Protein AF-A0A6D2KF17-F1 (afdb_monomer_lite)

Structure (mmCIF, N/CA/C/O backbone):
data_AF-A0A6D2KF17-F1
#
_entry.id   AF-A0A6D2KF17-F1
#
loop_
_atom_site.group_PDB
_atom_site.id
_atom_site.type_symbol
_atom_site.label_atom_id
_atom_site.label_alt_id
_atom_site.label_comp_id
_atom_site.label_asym_id
_atom_site.label_entity_id
_atom_site.label_seq_id
_atom_site.pdbx_PDB_ins_code
_atom_site.Cartn_x
_atom_site.Cartn_y
_atom_site.Cartn_z
_atom_site.occupancy
_atom_site.B_iso_or_equiv
_atom_site.auth_seq_id
_atom_site.auth_comp_id
_atom_site.auth_asym_id
_atom_site.auth_atom_id
_atom_site.pdbx_PDB_model_num
ATOM 1 N N . MET A 1 1 ? 44.782 3.796 -43.398 1.00 40.75 1 MET A N 1
ATOM 2 C CA . MET A 1 1 ? 44.054 3.795 -42.109 1.00 40.75 1 MET A CA 1
ATOM 3 C C . MET A 1 1 ? 42.875 2.843 -42.234 1.00 40.75 1 MET A C 1
ATOM 5 O O . MET A 1 1 ? 41.974 3.132 -43.007 1.00 40.75 1 MET A O 1
ATOM 9 N N . ALA A 1 2 ? 42.908 1.688 -41.565 1.00 37.22 2 ALA A N 1
ATOM 10 C CA . ALA A 1 2 ? 41.769 0.767 -41.556 1.00 37.22 2 ALA A CA 1
ATOM 11 C C . ALA A 1 2 ? 40.653 1.321 -40.642 1.00 37.22 2 ALA A C 1
ATOM 13 O O . ALA A 1 2 ? 40.975 1.866 -39.580 1.00 37.22 2 ALA A O 1
ATOM 14 N N . PRO A 1 3 ? 39.365 1.215 -41.015 1.00 47.12 3 PRO A N 1
ATOM 15 C CA . PRO A 1 3 ? 38.284 1.682 -40.162 1.00 47.12 3 PRO A CA 1
ATOM 16 C C . PRO A 1 3 ? 38.194 0.813 -38.902 1.00 47.12 3 PRO A C 1
ATOM 18 O O . PRO A 1 3 ? 38.206 -0.415 -38.971 1.00 47.12 3 PRO A O 1
ATOM 21 N N . ARG A 1 4 ? 38.103 1.460 -37.733 1.00 52.34 4 ARG A N 1
ATOM 22 C CA . ARG A 1 4 ? 37.842 0.804 -36.443 1.00 52.34 4 ARG A CA 1
ATOM 23 C C . ARG A 1 4 ? 36.471 0.125 -36.513 1.00 52.34 4 ARG A C 1
ATOM 25 O O . ARG A 1 4 ? 35.447 0.802 -36.438 1.00 52.34 4 ARG A O 1
ATOM 32 N N . VAL A 1 5 ? 36.450 -1.198 -36.645 1.00 48.69 5 VAL A N 1
ATOM 33 C CA . VAL A 1 5 ? 35.228 -1.999 -36.511 1.00 48.69 5 VAL A CA 1
ATOM 34 C C . VAL A 1 5 ? 34.773 -1.886 -35.053 1.00 48.69 5 VAL A C 1
ATOM 36 O O . VAL A 1 5 ? 35.421 -2.420 -34.156 1.00 48.69 5 VAL A O 1
ATOM 39 N N . LYS A 1 6 ? 33.704 -1.123 -34.791 1.00 54.84 6 LYS A N 1
ATOM 40 C CA . LYS A 1 6 ? 33.053 -1.102 -33.471 1.00 54.84 6 LYS A CA 1
ATOM 41 C C . LYS A 1 6 ? 32.442 -2.483 -33.236 1.00 54.84 6 LYS A C 1
ATOM 43 O O . LYS A 1 6 ? 31.670 -2.953 -34.067 1.00 54.84 6 LYS A O 1
ATOM 48 N N . SER A 1 7 ? 32.821 -3.145 -32.145 1.00 57.06 7 SER A N 1
ATOM 49 C CA . SER A 1 7 ? 32.317 -4.483 -31.841 1.00 57.06 7 SER A CA 1
ATOM 50 C C . SER A 1 7 ? 30.871 -4.408 -31.328 1.00 57.06 7 SER A C 1
ATOM 52 O O . SER A 1 7 ? 30.507 -3.486 -30.599 1.00 57.06 7 SER A O 1
ATOM 54 N N . LEU A 1 8 ? 30.043 -5.404 -31.659 1.00 57.66 8 LEU A N 1
ATOM 55 C CA . LEU A 1 8 ? 28.672 -5.551 -31.133 1.00 57.66 8 LEU A CA 1
ATOM 56 C C . LEU A 1 8 ? 28.623 -5.535 -29.589 1.00 57.66 8 LEU A C 1
ATOM 58 O O . LEU A 1 8 ? 27.632 -5.105 -28.995 1.00 57.66 8 LEU A O 1
ATOM 62 N N . ALA A 1 9 ? 29.705 -5.966 -28.934 1.00 59.38 9 ALA A N 1
ATOM 63 C CA . ALA A 1 9 ? 29.857 -5.931 -27.483 1.00 59.38 9 ALA A CA 1
ATOM 64 C C . ALA A 1 9 ? 29.969 -4.494 -26.937 1.00 59.38 9 ALA A C 1
ATOM 66 O O . ALA A 1 9 ? 29.349 -4.179 -25.917 1.00 59.38 9 ALA A O 1
ATOM 67 N N . ASP A 1 10 ? 30.680 -3.605 -27.641 1.00 64.81 10 ASP A N 1
ATOM 68 C CA . ASP A 1 10 ? 30.825 -2.196 -27.255 1.00 64.81 10 ASP A CA 1
ATOM 69 C C . ASP A 1 10 ? 29.490 -1.450 -27.317 1.00 64.81 10 ASP A C 1
ATOM 71 O O . ASP A 1 10 ? 29.180 -0.633 -26.445 1.00 64.81 10 ASP A O 1
ATOM 75 N N . ASP A 1 11 ? 28.675 -1.739 -28.330 1.00 66.75 11 ASP A N 1
ATOM 76 C CA . ASP A 1 11 ? 27.366 -1.108 -28.492 1.00 66.75 11 ASP A CA 1
ATOM 77 C C . ASP A 1 11 ? 26.348 -1.639 -27.470 1.00 66.75 11 ASP A C 1
ATOM 79 O O . ASP A 1 11 ? 25.561 -0.867 -26.909 1.00 66.75 11 ASP A O 1
ATOM 83 N N . HIS A 1 12 ? 26.422 -2.927 -27.117 1.00 70.38 12 HIS A N 1
ATOM 84 C CA . HIS A 1 12 ? 25.598 -3.502 -26.054 1.00 70.38 12 HIS A CA 1
ATOM 85 C C . HIS A 1 12 ? 25.941 -2.933 -24.667 1.00 70.38 12 HIS A C 1
ATOM 87 O O . HIS A 1 12 ? 25.040 -2.596 -23.892 1.00 70.38 12 HIS A O 1
ATOM 93 N N . LEU A 1 13 ? 27.232 -2.776 -24.352 1.00 73.81 13 LEU A N 1
ATOM 94 C CA . LEU A 1 13 ? 27.685 -2.177 -23.095 1.00 73.81 13 LEU A CA 1
ATOM 95 C C . LEU A 1 13 ? 27.269 -0.701 -22.995 1.00 73.81 13 LEU A C 1
ATOM 97 O O . LEU A 1 13 ? 26.757 -0.273 -21.959 1.00 73.81 13 LEU A O 1
ATOM 101 N N . LYS A 1 14 ? 27.396 0.071 -24.081 1.00 77.38 14 LYS A N 1
ATOM 102 C CA . LYS A 1 14 ? 26.908 1.461 -24.142 1.00 77.38 14 LYS A CA 1
ATOM 103 C C . LYS A 1 14 ? 25.401 1.558 -23.924 1.00 77.38 14 LYS A C 1
ATOM 105 O O . LYS A 1 14 ? 24.949 2.419 -23.169 1.00 77.38 14 LYS A O 1
ATOM 110 N N . SER A 1 15 ? 24.629 0.661 -24.536 1.00 77.25 15 SER A N 1
ATOM 111 C CA . SER A 1 15 ? 23.179 0.589 -24.337 1.00 77.25 15 SER A CA 1
ATOM 112 C C . SER A 1 15 ? 22.827 0.299 -22.872 1.00 77.25 15 SER A C 1
ATOM 114 O O . SER A 1 15 ? 22.034 1.029 -22.273 1.00 77.25 15 SER A O 1
ATOM 116 N N . LYS A 1 16 ? 23.493 -0.680 -22.238 1.00 77.50 16 LYS A N 1
ATOM 117 C CA . LYS A 1 16 ? 23.331 -0.976 -20.802 1.00 77.50 16 LYS A CA 1
ATOM 118 C C . LYS A 1 16 ? 23.661 0.228 -19.916 1.00 77.50 16 LYS A C 1
ATOM 120 O O . LYS A 1 16 ? 22.878 0.534 -19.019 1.00 77.50 16 LYS A O 1
ATOM 125 N N . LYS A 1 17 ? 24.762 0.939 -20.188 1.00 82.94 17 LYS A N 1
ATOM 126 C CA . LYS A 1 17 ? 25.150 2.167 -19.467 1.00 82.94 17 LYS A CA 1
ATOM 127 C C . LYS A 1 17 ? 24.095 3.263 -19.580 1.00 82.94 17 LYS A C 1
ATOM 129 O O . LYS A 1 17 ? 23.725 3.861 -18.571 1.00 82.94 17 LYS A O 1
ATOM 134 N N . SER A 1 18 ? 23.569 3.488 -20.783 1.00 80.25 18 SER A N 1
ATOM 135 C CA . SER A 1 18 ? 22.510 4.473 -21.027 1.00 80.25 18 SER A CA 1
ATOM 136 C C . SER A 1 18 ? 21.229 4.137 -20.256 1.00 80.25 18 SER A C 1
ATOM 138 O O . SER A 1 18 ? 20.716 4.965 -19.501 1.00 80.25 18 SER A O 1
ATOM 140 N N . VAL A 1 19 ? 20.757 2.890 -20.362 1.00 82.56 19 VAL A N 1
ATOM 141 C CA . VAL A 1 19 ? 19.556 2.419 -19.655 1.00 82.56 19 VAL A CA 1
ATOM 142 C C . VAL A 1 19 ? 19.736 2.496 -18.141 1.00 82.56 19 VAL A C 1
ATOM 144 O O . VAL A 1 19 ? 18.824 2.937 -17.442 1.00 82.56 19 VAL A O 1
ATOM 147 N N . PHE A 1 20 ? 20.903 2.100 -17.626 1.00 84.12 20 PHE A N 1
ATOM 148 C CA . PHE A 1 20 ? 21.210 2.187 -16.201 1.00 84.12 20 PHE A CA 1
ATOM 149 C C . PHE A 1 20 ? 21.142 3.636 -15.716 1.00 84.12 20 PHE A C 1
ATOM 151 O O . PHE A 1 20 ? 20.399 3.932 -14.784 1.00 84.12 20 PHE A O 1
ATOM 158 N N . LYS A 1 21 ? 21.815 4.562 -16.409 1.00 84.88 21 LYS A N 1
ATOM 159 C CA . LYS A 1 21 ? 21.808 5.990 -16.066 1.00 84.88 21 LYS A CA 1
ATOM 160 C C . LYS A 1 21 ? 20.397 6.589 -16.070 1.00 84.88 21 LYS A C 1
ATOM 162 O O . LYS A 1 21 ? 20.081 7.396 -15.202 1.00 84.88 21 LYS A O 1
ATOM 167 N N . GLN A 1 22 ? 19.543 6.177 -17.008 1.00 84.06 22 GLN A N 1
ATOM 168 C CA . GLN A 1 22 ? 18.152 6.636 -17.081 1.00 84.06 22 GLN A CA 1
ATOM 169 C C . GLN A 1 22 ? 17.262 6.051 -15.974 1.00 84.06 22 GLN A C 1
ATOM 171 O O . GLN A 1 22 ? 16.393 6.744 -15.452 1.00 84.06 22 GLN A O 1
ATOM 176 N N . ARG A 1 23 ? 17.439 4.771 -15.620 1.00 83.25 23 ARG A N 1
ATOM 177 C CA . ARG A 1 23 ? 16.507 4.049 -14.733 1.00 83.25 23 ARG A CA 1
ATOM 178 C C . ARG A 1 23 ? 16.919 4.038 -13.268 1.00 83.25 23 ARG A C 1
ATOM 180 O O . ARG A 1 23 ? 16.049 3.980 -12.402 1.00 83.25 23 ARG A O 1
ATOM 187 N N . PHE A 1 24 ? 18.214 4.096 -12.980 1.00 86.69 24 PHE A N 1
ATOM 188 C CA . PHE A 1 24 ? 18.745 4.006 -11.624 1.00 86.69 24 PHE A CA 1
ATOM 189 C C . PHE A 1 24 ? 18.203 5.093 -10.670 1.00 86.69 24 PHE A C 1
ATOM 191 O O . PHE A 1 24 ? 17.831 4.746 -9.547 1.00 86.69 24 PHE A O 1
ATOM 198 N N . PRO A 1 25 ? 18.025 6.365 -11.091 1.00 85.69 25 PRO A N 1
ATOM 199 C CA . PRO A 1 25 ? 17.352 7.364 -10.257 1.00 85.69 25 PRO A CA 1
ATOM 200 C C . PRO A 1 25 ? 15.908 6.979 -9.901 1.00 85.69 25 PRO A C 1
ATOM 202 O O . PRO A 1 25 ? 15.486 7.136 -8.758 1.00 85.69 25 PRO A O 1
ATOM 205 N N . GLY A 1 26 ? 15.162 6.413 -10.856 1.00 85.38 26 GLY A N 1
ATOM 206 C CA . GLY A 1 26 ? 13.805 5.914 -10.619 1.00 85.38 26 GLY A CA 1
ATOM 207 C C . GLY A 1 26 ? 13.779 4.733 -9.649 1.00 85.38 26 GLY A C 1
ATOM 208 O O . GLY A 1 26 ? 12.901 4.655 -8.796 1.00 85.38 26 GLY A O 1
ATOM 209 N N . PHE A 1 27 ? 14.777 3.852 -9.722 1.00 83.31 27 PHE A N 1
ATOM 210 C CA . PHE A 1 27 ? 14.930 2.747 -8.778 1.00 83.31 27 PHE A CA 1
ATOM 211 C C . PHE A 1 27 ? 15.198 3.241 -7.348 1.00 83.31 27 PHE A C 1
ATOM 213 O O . PHE A 1 27 ? 14.549 2.777 -6.414 1.00 83.31 27 PHE A O 1
ATOM 220 N N . LYS A 1 28 ? 16.070 4.247 -7.173 1.00 84.00 28 LYS A N 1
ATOM 221 C CA . LYS A 1 28 ? 16.265 4.915 -5.873 1.00 84.00 28 LYS A CA 1
ATOM 222 C C . LYS A 1 28 ? 14.978 5.544 -5.359 1.00 84.00 28 LYS A C 1
ATOM 224 O O . LYS A 1 28 ? 14.633 5.332 -4.205 1.00 84.00 28 LYS A O 1
ATOM 229 N N . LYS A 1 29 ? 14.238 6.254 -6.220 1.00 83.25 29 LYS A N 1
ATOM 230 C CA . LYS A 1 29 ? 12.941 6.833 -5.850 1.00 83.25 29 LYS A CA 1
ATOM 231 C C . LYS A 1 29 ? 11.977 5.755 -5.348 1.00 83.25 29 LYS A C 1
ATOM 233 O O . LYS A 1 29 ? 11.361 5.941 -4.309 1.00 83.25 29 LYS A O 1
ATOM 238 N N . LYS A 1 30 ? 11.909 4.607 -6.028 1.00 81.44 30 LYS A N 1
ATOM 239 C CA . LYS A 1 30 ? 11.078 3.470 -5.609 1.00 81.44 30 LYS A CA 1
ATOM 240 C C . LYS A 1 30 ? 11.535 2.849 -4.290 1.00 81.44 30 LYS A C 1
ATOM 242 O O . LYS A 1 30 ? 10.692 2.481 -3.485 1.00 81.44 30 LYS A O 1
ATOM 247 N N . ALA A 1 31 ? 12.839 2.759 -4.036 1.00 83.38 31 ALA A N 1
ATOM 248 C CA . ALA A 1 31 ? 13.352 2.312 -2.743 1.00 83.38 31 ALA A CA 1
ATOM 249 C C . ALA A 1 31 ? 13.026 3.300 -1.613 1.00 83.38 31 ALA A C 1
ATOM 251 O O . ALA A 1 31 ? 12.646 2.866 -0.529 1.00 83.38 31 ALA A O 1
ATOM 252 N N . THR A 1 32 ? 13.098 4.608 -1.881 1.00 78.75 32 THR A N 1
ATOM 253 C CA . THR A 1 32 ? 12.633 5.647 -0.955 1.00 78.75 32 THR A CA 1
ATOM 254 C C . THR A 1 32 ? 11.138 5.508 -0.690 1.00 78.75 32 THR A C 1
ATOM 256 O O . THR A 1 32 ? 10.737 5.475 0.465 1.00 78.75 32 THR A O 1
ATOM 259 N N . GLU A 1 33 ? 10.321 5.364 -1.736 1.00 73.56 33 GLU A N 1
ATOM 260 C CA . GLU A 1 33 ? 8.877 5.134 -1.618 1.00 73.56 33 GLU A CA 1
ATOM 261 C C . GLU A 1 33 ? 8.592 3.874 -0.787 1.00 73.56 33 GLU A C 1
ATOM 263 O O . GLU A 1 33 ? 7.844 3.946 0.172 1.00 73.56 33 GLU A O 1
ATOM 268 N N . LEU A 1 34 ? 9.248 2.742 -1.055 1.00 76.50 34 LEU A N 1
ATOM 269 C CA . LEU A 1 34 ? 9.092 1.522 -0.250 1.00 76.50 34 LEU A CA 1
ATOM 270 C C . LEU A 1 34 ? 9.540 1.704 1.205 1.00 76.50 34 LEU A C 1
ATOM 272 O O . LEU A 1 34 ? 8.949 1.119 2.112 1.00 76.50 34 LEU A O 1
ATOM 276 N N . SER A 1 35 ? 10.595 2.484 1.437 1.00 77.50 35 SER A N 1
ATOM 277 C CA . SER A 1 35 ? 11.100 2.721 2.784 1.00 77.50 35 SER A CA 1
ATOM 278 C C . SER A 1 35 ? 10.186 3.625 3.601 1.00 77.50 35 SER A C 1
ATOM 280 O O . SER A 1 35 ? 10.026 3.397 4.796 1.00 77.50 35 SER A O 1
ATOM 282 N N . VAL A 1 36 ? 9.621 4.650 2.962 1.00 71.31 36 VAL A N 1
ATOM 283 C CA . VAL A 1 36 ? 8.795 5.675 3.607 1.00 71.31 36 VAL A CA 1
ATOM 284 C C . VAL A 1 36 ? 7.328 5.253 3.616 1.00 71.31 36 VAL A C 1
ATOM 286 O O . VAL A 1 36 ? 6.736 5.128 4.681 1.00 71.31 36 VAL A O 1
ATOM 289 N N . LEU A 1 37 ? 6.755 4.968 2.443 1.00 60.88 37 LEU A N 1
ATOM 290 C CA . LEU A 1 37 ? 5.330 4.666 2.283 1.00 60.88 37 LEU A CA 1
ATOM 291 C C . LEU A 1 37 ? 4.964 3.319 2.891 1.00 60.88 37 LEU A C 1
ATOM 293 O O . LEU A 1 37 ? 3.918 3.206 3.506 1.00 60.88 37 LEU A O 1
ATOM 297 N N . CYS A 1 38 ? 5.810 2.300 2.742 1.00 62.97 38 CYS A N 1
ATOM 298 C CA . CYS A 1 38 ? 5.507 0.964 3.258 1.00 62.97 38 CYS A CA 1
ATOM 299 C C . CYS A 1 38 ? 6.149 0.688 4.629 1.00 62.97 38 CYS A C 1
ATOM 301 O O . CYS A 1 38 ? 6.164 -0.462 5.058 1.00 62.97 38 CYS A O 1
ATOM 303 N N . GLY A 1 39 ? 6.749 1.697 5.279 1.00 66.44 39 GLY A N 1
ATOM 304 C CA . GLY A 1 39 ? 7.377 1.565 6.603 1.00 66.44 39 GLY A CA 1
ATOM 305 C C . GLY A 1 39 ? 8.530 0.552 6.677 1.00 66.44 39 GLY A C 1
ATOM 306 O O . GLY A 1 39 ? 8.920 0.120 7.764 1.00 66.44 39 GLY A O 1
ATOM 307 N N . ASN A 1 40 ? 9.083 0.139 5.535 1.00 73.62 40 ASN A N 1
ATOM 308 C CA . ASN A 1 40 ? 10.075 -0.925 5.484 1.00 73.62 40 ASN A CA 1
ATOM 309 C C . ASN A 1 40 ? 11.493 -0.382 5.687 1.00 73.62 40 ASN A C 1
ATOM 311 O O . ASN A 1 40 ? 11.887 0.644 5.140 1.00 73.62 40 ASN A O 1
ATOM 315 N N . SER A 1 41 ? 12.328 -1.124 6.416 1.00 74.06 41 SER A N 1
ATOM 316 C CA . SER A 1 41 ? 13.773 -0.869 6.413 1.00 74.06 41 SER A CA 1
ATOM 317 C C . SER A 1 41 ? 14.369 -1.409 5.113 1.00 74.06 41 SER A C 1
ATOM 319 O O . SER A 1 41 ? 14.755 -2.574 5.033 1.00 74.06 41 SER A O 1
ATOM 321 N N . VAL A 1 42 ? 14.398 -0.573 4.076 1.00 80.69 42 VAL A N 1
ATOM 322 C CA . VAL A 1 42 ? 14.872 -0.967 2.746 1.00 80.69 42 VAL A CA 1
ATOM 323 C C . VAL A 1 42 ? 16.377 -0.746 2.646 1.00 80.69 42 VAL A C 1
ATOM 325 O O . VAL A 1 42 ? 16.888 0.341 2.900 1.00 80.69 42 VAL A O 1
ATOM 328 N N . ARG A 1 43 ? 17.098 -1.788 2.232 1.00 81.19 43 ARG A N 1
ATOM 329 C CA . ARG A 1 43 ? 18.498 -1.698 1.818 1.00 81.19 43 ARG A CA 1
ATOM 330 C C . ARG A 1 43 ? 18.668 -2.476 0.529 1.00 81.19 43 ARG A C 1
ATOM 332 O O . ARG A 1 43 ? 18.233 -3.622 0.451 1.00 81.19 43 ARG A O 1
ATOM 339 N N . PHE A 1 44 ? 19.337 -1.883 -0.453 1.00 81.12 44 PHE A N 1
ATOM 340 C CA . PHE A 1 44 ? 19.706 -2.609 -1.662 1.00 81.12 44 PHE A CA 1
ATOM 341 C C . PHE A 1 44 ? 21.149 -2.333 -2.074 1.00 81.12 44 PHE A C 1
ATOM 343 O O . PHE A 1 44 ? 21.727 -1.285 -1.773 1.00 81.12 44 PHE A O 1
ATOM 350 N N . ILE A 1 45 ? 21.708 -3.311 -2.780 1.00 83.25 45 ILE A N 1
ATOM 351 C CA . ILE A 1 45 ? 23.011 -3.257 -3.432 1.00 83.25 45 ILE A CA 1
ATOM 352 C C . ILE A 1 45 ? 22.757 -3.527 -4.913 1.00 83.25 45 ILE A C 1
ATOM 354 O O . ILE A 1 45 ? 22.063 -4.481 -5.263 1.00 83.25 45 ILE A O 1
ATOM 358 N N . CYS A 1 46 ? 23.266 -2.662 -5.778 1.00 81.56 46 CYS A N 1
ATOM 359 C CA . CYS A 1 46 ? 23.073 -2.733 -7.215 1.00 81.56 46 CYS A CA 1
ATOM 360 C C . CYS A 1 46 ? 24.434 -2.684 -7.906 1.00 81.56 46 CYS A C 1
ATOM 362 O O . CYS A 1 46 ? 25.167 -1.706 -7.765 1.00 81.56 46 CYS A O 1
ATOM 364 N N . TYR A 1 47 ? 24.758 -3.741 -8.646 1.00 82.38 47 TYR A N 1
ATOM 365 C CA . TYR A 1 47 ? 25.940 -3.781 -9.498 1.00 82.38 47 TYR A CA 1
ATOM 366 C C . TYR A 1 47 ? 25.643 -3.037 -10.799 1.00 82.38 47 TYR A C 1
ATOM 368 O O . TYR A 1 47 ? 24.651 -3.317 -11.482 1.00 82.38 47 TYR A O 1
ATOM 376 N N . GLY A 1 48 ? 26.483 -2.057 -11.102 1.00 80.75 48 GLY A N 1
ATOM 377 C CA . GLY A 1 48 ? 26.447 -1.302 -12.336 1.00 80.75 48 GLY A CA 1
ATOM 378 C C . GLY A 1 48 ? 26.849 -2.157 -13.543 1.00 80.75 48 GLY A C 1
ATOM 379 O O . GLY A 1 48 ? 27.276 -3.303 -13.417 1.00 80.75 48 GLY A O 1
ATOM 380 N N . PRO A 1 49 ? 26.690 -1.612 -14.755 1.00 76.88 49 PRO A N 1
ATOM 381 C CA . PRO A 1 49 ? 27.067 -2.285 -15.997 1.00 76.88 49 PRO A CA 1
ATOM 382 C C . PRO A 1 49 ? 28.584 -2.479 -16.163 1.00 76.88 49 PRO A C 1
ATOM 384 O O . PRO A 1 49 ? 28.985 -3.241 -17.040 1.00 76.88 49 PRO A O 1
ATOM 387 N N . ASP A 1 50 ? 29.400 -1.807 -15.349 1.00 79.00 50 ASP A N 1
ATOM 388 C CA . ASP A 1 50 ? 30.833 -2.054 -15.209 1.00 79.00 50 ASP A CA 1
ATOM 389 C C . ASP A 1 50 ? 31.071 -2.945 -13.975 1.00 79.00 50 ASP A C 1
ATOM 391 O O . ASP A 1 50 ? 30.515 -2.681 -12.911 1.00 79.00 50 ASP A O 1
ATOM 395 N N . GLU A 1 51 ? 31.915 -3.978 -14.084 1.00 61.94 51 GLU A N 1
ATOM 396 C CA . GLU A 1 51 ? 32.140 -4.987 -13.021 1.00 61.94 51 GLU A CA 1
ATOM 397 C C . GLU A 1 51 ? 32.588 -4.408 -11.665 1.00 61.94 51 GLU A C 1
ATOM 399 O O . GLU A 1 51 ? 32.502 -5.085 -10.642 1.00 61.94 51 GLU A O 1
ATOM 404 N N . LYS A 1 52 ? 33.065 -3.158 -11.643 1.00 69.06 52 LYS A N 1
ATOM 405 C CA . LYS A 1 52 ? 33.557 -2.467 -10.443 1.00 69.06 52 LYS A CA 1
ATOM 406 C C . LYS A 1 52 ? 32.595 -1.413 -9.885 1.00 69.06 52 LYS A C 1
ATOM 408 O O . LYS A 1 52 ? 32.875 -0.867 -8.820 1.00 69.06 52 LYS A O 1
ATOM 413 N N . ASP A 1 53 ? 31.476 -1.140 -10.555 1.00 79.38 53 ASP A N 1
ATOM 414 C CA . ASP A 1 53 ? 30.502 -0.152 -10.089 1.00 79.38 53 ASP A CA 1
ATOM 415 C C . ASP A 1 53 ? 29.541 -0.797 -9.088 1.00 79.38 53 ASP A C 1
ATOM 417 O O . ASP A 1 53 ? 28.643 -1.557 -9.448 1.00 79.38 53 ASP A O 1
ATOM 421 N N . LEU A 1 54 ? 29.721 -0.488 -7.805 1.00 82.25 54 LEU A N 1
ATOM 422 C CA . LEU A 1 54 ? 28.814 -0.905 -6.741 1.00 82.25 54 LEU A CA 1
ATOM 423 C C . LEU A 1 54 ? 28.015 0.297 -6.249 1.00 82.25 54 LEU A C 1
ATOM 425 O O . LEU A 1 54 ? 28.570 1.241 -5.688 1.00 82.25 54 LEU A O 1
ATOM 429 N N . HIS A 1 55 ? 26.697 0.240 -6.395 1.00 83.81 55 HIS A N 1
ATOM 430 C CA . HIS A 1 55 ? 25.807 1.259 -5.868 1.00 83.81 55 HIS A CA 1
ATOM 431 C C . HIS A 1 55 ? 25.009 0.730 -4.682 1.00 83.81 55 HIS A C 1
ATOM 433 O O . HIS A 1 55 ? 24.428 -0.352 -4.734 1.00 83.81 55 HIS A O 1
ATOM 439 N N . VAL A 1 56 ? 24.935 1.526 -3.621 1.00 84.88 56 VAL A N 1
ATOM 440 C CA . VAL A 1 56 ? 24.208 1.187 -2.396 1.00 84.88 56 VAL A CA 1
ATOM 441 C C . VAL A 1 56 ? 23.178 2.258 -2.071 1.00 84.88 56 VAL A C 1
ATOM 443 O O . VAL A 1 56 ? 23.376 3.434 -2.379 1.00 84.88 56 VAL A O 1
ATOM 446 N N . TRP A 1 57 ? 22.080 1.841 -1.446 1.00 86.12 57 TRP A N 1
ATOM 447 C CA . TRP A 1 57 ? 21.077 2.741 -0.888 1.00 86.12 57 TRP A CA 1
ATOM 448 C C . TRP A 1 57 ? 20.560 2.187 0.453 1.00 86.12 57 TRP A C 1
ATOM 450 O O . TRP A 1 57 ? 20.347 0.969 0.548 1.00 86.12 57 TRP A O 1
ATOM 460 N N . PRO A 1 58 ? 20.331 3.036 1.473 1.00 84.19 58 PRO A N 1
ATOM 461 C CA . PRO A 1 58 ? 20.598 4.483 1.509 1.00 84.19 58 PRO A CA 1
ATOM 462 C C . PRO A 1 58 ? 22.094 4.817 1.404 1.00 84.19 58 PRO A C 1
ATOM 464 O O . PRO A 1 58 ? 22.925 4.042 1.874 1.00 84.19 58 PRO A O 1
ATOM 467 N N . GLU A 1 59 ? 22.456 5.961 0.809 1.00 83.75 59 GLU A N 1
ATOM 468 C CA . GLU A 1 59 ? 23.868 6.372 0.697 1.00 83.75 59 GLU A CA 1
ATOM 469 C C . GLU A 1 59 ? 24.478 6.748 2.053 1.00 83.75 59 GLU A C 1
ATOM 471 O O . GLU A 1 59 ? 25.691 6.667 2.233 1.00 83.75 59 GLU A O 1
ATOM 476 N N . ASN A 1 60 ? 23.644 7.154 3.017 1.00 83.94 60 ASN A N 1
ATOM 477 C CA . ASN A 1 60 ? 24.082 7.549 4.349 1.00 83.94 60 ASN A CA 1
ATOM 478 C C . ASN A 1 60 ? 24.588 6.327 5.151 1.00 83.94 60 ASN A C 1
ATOM 480 O O . ASN A 1 60 ? 23.780 5.466 5.526 1.00 83.94 60 ASN A O 1
ATOM 484 N N . PRO A 1 61 ? 25.885 6.274 5.518 1.00 80.50 61 PRO A N 1
ATOM 485 C CA . PRO A 1 61 ? 26.452 5.140 6.247 1.00 80.50 61 PRO A CA 1
ATOM 486 C C . PRO A 1 61 ? 25.822 4.908 7.627 1.00 80.50 61 PRO A C 1
ATOM 488 O O . PRO A 1 61 ? 25.722 3.763 8.064 1.00 80.50 61 PRO A O 1
ATOM 491 N N . LYS A 1 62 ? 25.347 5.962 8.309 1.00 82.50 62 LYS A N 1
ATOM 492 C CA . LYS A 1 62 ? 24.676 5.830 9.614 1.00 82.50 62 LYS A CA 1
ATOM 493 C C . LYS A 1 62 ? 23.307 5.167 9.475 1.00 82.50 62 LYS A C 1
ATOM 495 O O . LYS A 1 62 ? 22.989 4.263 10.242 1.00 82.50 62 LYS A O 1
ATOM 500 N N . ALA A 1 63 ? 22.525 5.566 8.470 1.00 79.62 63 ALA A N 1
ATOM 501 C CA . ALA A 1 63 ? 21.233 4.939 8.177 1.00 79.62 63 ALA A CA 1
ATOM 502 C C . ALA A 1 63 ? 21.418 3.453 7.832 1.00 79.62 63 ALA A C 1
ATOM 504 O O . ALA A 1 63 ? 20.701 2.587 8.331 1.00 79.62 63 ALA A O 1
ATOM 505 N N . MET A 1 64 ? 22.457 3.142 7.054 1.00 78.69 64 MET A N 1
ATOM 506 C CA . MET A 1 64 ? 22.838 1.769 6.743 1.00 78.69 64 MET A CA 1
ATOM 507 C C . MET A 1 64 ? 23.196 0.968 8.007 1.00 78.69 64 MET A C 1
ATOM 509 O O . MET A 1 64 ? 22.700 -0.145 8.180 1.00 78.69 64 MET A O 1
ATOM 513 N N . GLN A 1 65 ? 24.026 1.516 8.900 1.00 80.94 65 GLN A N 1
ATOM 514 C CA . GLN A 1 65 ? 24.387 0.860 10.162 1.00 80.94 65 GLN A CA 1
ATOM 515 C C . GLN A 1 65 ? 23.163 0.604 11.044 1.00 80.94 65 GLN A C 1
ATOM 517 O O . GLN A 1 65 ? 23.049 -0.475 11.618 1.00 80.94 65 GLN A O 1
ATOM 522 N N . GLN A 1 66 ? 22.217 1.543 11.103 1.00 82.62 66 GLN A N 1
ATOM 523 C CA . GLN A 1 66 ? 20.968 1.377 11.848 1.00 82.62 66 GLN A CA 1
ATOM 524 C C . GLN A 1 66 ? 20.095 0.256 11.274 1.00 82.62 66 GLN A C 1
ATOM 526 O O . GLN A 1 66 ? 19.589 -0.566 12.036 1.00 82.62 66 GLN A O 1
ATOM 531 N N . ILE A 1 67 ? 19.951 0.176 9.946 1.00 80.56 67 ILE A N 1
ATOM 532 C CA . ILE A 1 67 ? 19.201 -0.905 9.284 1.00 80.56 67 ILE A CA 1
ATOM 533 C C . ILE A 1 67 ? 19.848 -2.265 9.581 1.00 80.56 67 ILE A C 1
ATOM 535 O O . ILE A 1 67 ? 19.156 -3.215 9.946 1.00 80.56 67 ILE A O 1
ATOM 539 N N . VAL A 1 68 ? 21.179 -2.352 9.485 1.00 81.00 68 VAL A N 1
ATOM 540 C CA . VAL A 1 68 ? 21.929 -3.582 9.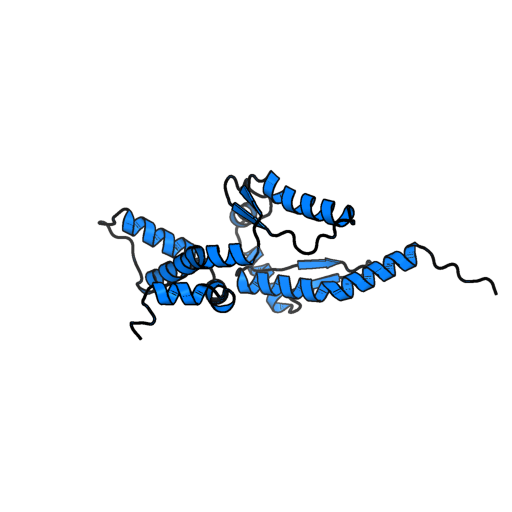788 1.00 81.00 68 VAL A CA 1
ATOM 541 C C . VAL A 1 68 ? 21.804 -3.966 11.255 1.00 81.00 68 VAL A C 1
ATOM 543 O O . VAL A 1 68 ? 21.547 -5.127 11.552 1.00 81.00 68 VAL A O 1
ATOM 546 N N . ALA A 1 69 ? 21.950 -3.011 12.173 1.00 83.75 69 ALA A N 1
ATOM 547 C CA . ALA A 1 69 ? 21.811 -3.253 13.603 1.00 83.75 69 ALA A CA 1
ATOM 548 C C . ALA A 1 69 ? 20.402 -3.752 13.944 1.00 83.75 69 ALA A C 1
ATOM 550 O O . ALA A 1 69 ? 20.261 -4.745 14.652 1.00 83.75 69 ALA A O 1
ATOM 551 N N . ARG A 1 70 ? 19.358 -3.134 13.371 1.00 81.38 70 ARG A N 1
ATOM 552 C CA . ARG A 1 70 ? 17.965 -3.582 13.530 1.00 81.38 70 ARG A CA 1
ATOM 553 C C . ARG A 1 70 ? 17.758 -4.998 13.010 1.00 81.38 70 ARG A C 1
ATOM 555 O O . ARG A 1 70 ? 17.143 -5.802 13.701 1.00 81.38 70 ARG A O 1
ATOM 562 N N . PHE A 1 71 ? 18.284 -5.321 11.829 1.00 79.31 71 PHE A N 1
ATOM 563 C CA . PHE A 1 71 ? 18.220 -6.678 11.286 1.00 79.31 71 PHE A CA 1
ATOM 564 C C . PHE A 1 71 ? 18.953 -7.678 12.193 1.00 79.31 71 PHE A C 1
ATOM 566 O O . PHE A 1 71 ? 18.399 -8.714 12.562 1.00 79.31 71 PHE A O 1
ATOM 573 N N . ASN A 1 72 ? 20.162 -7.330 12.637 1.00 81.69 72 ASN A N 1
ATOM 574 C CA . ASN A 1 72 ? 20.986 -8.156 13.516 1.00 81.69 72 ASN A CA 1
ATOM 575 C C . ASN A 1 72 ? 20.430 -8.300 14.944 1.00 81.69 72 ASN A C 1
ATOM 577 O O . ASN A 1 72 ? 20.779 -9.253 15.636 1.00 81.69 72 ASN A O 1
ATOM 581 N N . ALA A 1 73 ? 19.540 -7.410 15.377 1.00 84.75 73 ALA A N 1
ATOM 582 C CA . ALA A 1 73 ? 18.820 -7.530 16.642 1.00 84.75 73 ALA A CA 1
ATOM 583 C C . ALA A 1 73 ? 17.608 -8.479 16.556 1.00 84.75 73 ALA A C 1
ATOM 585 O O . ALA A 1 73 ? 17.074 -8.899 17.580 1.00 84.75 73 ALA A O 1
ATOM 586 N N . GLN A 1 74 ? 17.151 -8.847 15.353 1.00 81.06 74 GLN A N 1
ATOM 587 C CA . GLN A 1 74 ? 16.052 -9.805 15.199 1.00 81.06 74 GLN A CA 1
ATOM 588 C C . GLN A 1 74 ? 16.507 -11.224 15.555 1.00 81.06 74 GLN A C 1
ATOM 590 O O . GLN A 1 74 ? 17.611 -11.634 15.189 1.00 81.06 74 GLN A O 1
ATOM 595 N N . SER A 1 75 ? 15.634 -12.004 16.200 1.00 82.69 75 SER A N 1
ATOM 596 C CA . SER A 1 75 ? 15.883 -13.425 16.461 1.00 82.69 75 SER A CA 1
ATOM 597 C C . SER A 1 75 ? 15.949 -14.227 15.161 1.00 82.69 75 SER A C 1
ATOM 599 O O . SER A 1 75 ? 15.298 -13.888 14.170 1.00 82.69 75 SER A O 1
ATOM 601 N N . HIS A 1 76 ? 16.684 -15.339 15.173 1.00 77.12 76 HIS A N 1
ATOM 602 C CA . HIS A 1 76 ? 16.793 -16.227 14.013 1.00 77.12 76 HIS A CA 1
ATOM 603 C C . HIS A 1 76 ? 15.415 -16.717 13.522 1.00 77.12 76 HIS A C 1
ATOM 605 O O . HIS A 1 76 ? 15.181 -16.833 12.324 1.00 77.12 76 HIS A O 1
ATOM 611 N N . LEU A 1 77 ? 14.463 -16.927 14.440 1.00 67.88 77 LEU A N 1
ATOM 612 C CA . LEU A 1 77 ? 13.068 -17.268 14.135 1.00 67.88 77 LEU A CA 1
ATOM 613 C C . LEU A 1 77 ? 12.319 -16.130 13.428 1.00 67.88 77 LEU A C 1
ATOM 615 O O . LEU A 1 77 ? 11.624 -16.384 12.448 1.00 67.88 77 LEU A O 1
ATOM 619 N N . LYS A 1 78 ? 12.479 -14.876 13.877 1.00 66.56 78 LYS A N 1
ATOM 620 C CA . LYS A 1 78 ? 11.858 -13.701 13.238 1.00 66.56 78 LYS A CA 1
ATOM 621 C C . LYS A 1 78 ? 12.471 -13.435 11.860 1.00 66.56 78 LYS A C 1
ATOM 623 O O . LYS A 1 78 ? 11.733 -13.192 10.910 1.00 66.56 78 LYS A O 1
ATOM 628 N N . ARG A 1 79 ? 13.793 -13.597 11.724 1.00 67.81 79 ARG A N 1
ATOM 629 C CA . ARG A 1 79 ? 14.491 -13.543 10.429 1.00 67.81 79 ARG A CA 1
ATOM 630 C C . ARG A 1 79 ? 14.071 -14.666 9.491 1.00 67.81 79 ARG A C 1
ATOM 632 O O . ARG A 1 79 ? 13.902 -14.407 8.317 1.00 67.81 79 ARG A O 1
ATOM 639 N N . LYS A 1 80 ? 13.854 -15.890 9.982 1.00 62.75 80 LYS A N 1
ATOM 640 C CA . LYS A 1 80 ? 13.358 -17.015 9.169 1.00 62.75 80 LYS A CA 1
ATOM 641 C C . LYS A 1 80 ? 11.875 -16.868 8.808 1.00 62.75 80 LYS A C 1
ATOM 643 O O . LYS A 1 80 ? 11.453 -17.318 7.754 1.00 62.75 80 LYS A O 1
ATOM 648 N N . LYS A 1 81 ? 11.067 -16.247 9.673 1.00 59.88 81 LYS A N 1
ATOM 649 C CA . LYS A 1 81 ? 9.653 -15.944 9.396 1.00 59.88 81 LYS A CA 1
ATOM 650 C C . LYS A 1 81 ? 9.497 -14.858 8.326 1.00 59.88 81 LYS A C 1
ATOM 652 O O . LYS A 1 81 ? 8.553 -14.952 7.551 1.00 59.88 81 LYS A O 1
ATOM 657 N N . ASN A 1 82 ? 10.402 -13.877 8.307 1.00 59.38 82 ASN A N 1
ATOM 658 C CA . ASN A 1 82 ? 10.333 -12.695 7.440 1.00 59.38 82 ASN A CA 1
ATOM 659 C C . ASN A 1 82 ? 11.387 -12.683 6.315 1.00 59.38 82 ASN A C 1
ATOM 661 O O . ASN A 1 82 ? 11.409 -11.763 5.503 1.00 59.38 82 ASN A O 1
ATOM 665 N N . GLY A 1 83 ? 12.294 -13.655 6.293 1.00 54.75 83 GLY A N 1
ATOM 666 C CA . GLY A 1 83 ? 13.250 -13.873 5.217 1.00 54.75 83 GLY A CA 1
ATOM 667 C C . GLY A 1 83 ? 12.546 -14.547 4.052 1.00 54.75 83 GLY A C 1
ATOM 668 O O . GLY A 1 83 ? 11.636 -15.343 4.264 1.00 54.75 83 GLY A O 1
ATOM 669 N N . CYS A 1 84 ? 12.954 -14.221 2.830 1.00 49.91 84 CYS A N 1
ATOM 670 C CA . CYS A 1 84 ? 12.389 -14.791 1.613 1.00 49.91 84 CYS A CA 1
ATOM 671 C C . CYS A 1 84 ? 12.853 -16.246 1.407 1.00 49.91 84 CYS A C 1
ATOM 673 O O . CYS A 1 84 ? 13.576 -16.531 0.463 1.00 49.91 84 CYS A O 1
ATOM 675 N N . ASP A 1 85 ? 12.428 -17.158 2.275 1.00 49.56 85 ASP A N 1
ATOM 676 C CA . ASP A 1 85 ? 11.622 -18.251 1.746 1.00 49.56 85 ASP A CA 1
ATOM 677 C C . ASP A 1 85 ? 10.212 -17.679 1.744 1.00 49.56 85 ASP A C 1
ATOM 679 O O . ASP A 1 85 ? 9.672 -17.350 2.806 1.00 49.56 85 ASP A O 1
ATOM 683 N N . LEU A 1 86 ? 9.647 -17.444 0.561 1.00 49.16 86 LEU A N 1
ATOM 684 C CA . LEU A 1 86 ? 8.236 -17.108 0.483 1.00 49.16 86 LEU A CA 1
ATOM 685 C C . LEU A 1 86 ? 7.501 -18.268 1.164 1.00 49.16 86 LEU A C 1
ATOM 687 O O . LEU A 1 86 ? 7.517 -19.405 0.709 1.00 49.16 86 LEU A O 1
ATOM 691 N N . LYS A 1 87 ? 6.966 -18.015 2.358 1.00 54.97 87 LYS A N 1
ATOM 692 C CA . LYS A 1 87 ? 6.000 -18.938 2.935 1.00 54.97 87 LYS A CA 1
ATOM 693 C C . LYS A 1 87 ? 4.788 -18.903 2.012 1.00 54.97 87 LYS A C 1
ATOM 695 O O . LYS A 1 87 ? 4.449 -17.796 1.583 1.00 54.97 87 LYS A O 1
ATOM 700 N N . PRO A 1 88 ? 4.119 -20.042 1.770 1.00 56.88 88 PRO A N 1
ATOM 701 C CA . PRO A 1 88 ? 2.929 -20.071 0.938 1.00 56.88 88 PRO A CA 1
ATOM 702 C C . PRO A 1 88 ? 1.962 -18.970 1.382 1.00 56.88 88 PRO A C 1
ATOM 704 O O . PRO A 1 88 ? 1.463 -18.976 2.510 1.00 56.88 88 PRO A O 1
ATOM 707 N N . LYS A 1 89 ? 1.741 -17.987 0.511 1.00 63.62 89 LYS A N 1
ATOM 708 C CA . LYS A 1 89 ? 0.804 -16.874 0.701 1.00 63.62 89 LYS A CA 1
ATOM 709 C C . LYS A 1 89 ? -0.569 -17.280 0.178 1.00 63.62 89 LYS A C 1
ATOM 711 O O . LYS A 1 89 ? -1.203 -16.551 -0.580 1.00 63.62 89 LYS A O 1
ATOM 716 N N . ILE A 1 90 ? -0.999 -18.475 0.574 1.00 72.25 90 ILE A N 1
ATOM 717 C CA . ILE A 1 90 ? -2.210 -19.109 0.064 1.00 72.25 90 ILE A CA 1
ATOM 718 C C . ILE A 1 90 ? -3.398 -18.194 0.355 1.00 72.25 90 ILE A C 1
ATOM 720 O O . ILE A 1 90 ? -3.688 -17.890 1.512 1.00 72.25 90 ILE A O 1
ATOM 724 N N . GLY A 1 91 ? -4.067 -17.750 -0.707 1.00 74.94 91 GLY A N 1
ATOM 725 C CA . GLY A 1 91 ? -5.293 -16.960 -0.618 1.00 74.94 91 GLY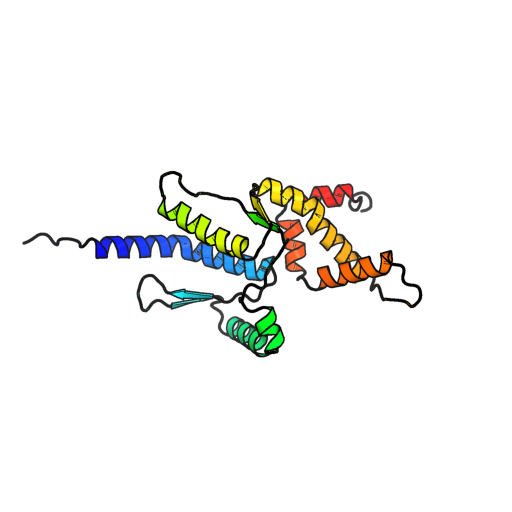 A CA 1
ATOM 726 C C . GLY A 1 91 ? -5.103 -15.462 -0.365 1.00 74.94 91 GLY A C 1
ATOM 727 O O . GLY A 1 91 ? -6.100 -14.748 -0.306 1.00 74.94 91 GLY A O 1
ATOM 728 N N . LEU A 1 92 ? -3.870 -14.950 -0.257 1.00 85.00 92 LEU A N 1
ATOM 729 C CA . LEU A 1 92 ? -3.645 -13.500 -0.218 1.00 85.00 92 LEU A CA 1
ATOM 730 C C . LEU A 1 92 ? -3.742 -12.908 -1.627 1.00 85.00 92 LEU A C 1
ATOM 732 O O . LEU A 1 92 ? -3.133 -13.426 -2.562 1.00 85.00 92 LEU A O 1
ATOM 736 N N . SER A 1 93 ? -4.466 -11.801 -1.776 1.00 86.94 93 SER A N 1
ATOM 737 C CA . SER A 1 93 ? -4.552 -11.088 -3.052 1.00 86.94 93 SER A CA 1
ATOM 738 C C . SER A 1 93 ? -3.226 -10.406 -3.396 1.00 86.94 93 SER A C 1
ATOM 740 O O . SER A 1 93 ? -2.664 -9.668 -2.587 1.00 86.94 93 SER A O 1
ATOM 742 N N . PHE A 1 94 ? -2.740 -10.626 -4.616 1.00 91.06 94 PHE A N 1
ATOM 743 C CA . PHE A 1 94 ? -1.653 -9.871 -5.227 1.00 91.06 94 PHE A CA 1
ATOM 744 C C . PHE A 1 94 ? -2.220 -9.067 -6.394 1.00 91.06 94 PHE A C 1
ATOM 746 O O . PHE A 1 94 ? -2.536 -9.625 -7.445 1.00 91.06 94 PHE A O 1
ATOM 753 N N . VAL A 1 95 ? -2.366 -7.762 -6.184 1.00 91.38 95 VAL A N 1
ATOM 754 C CA . VAL A 1 95 ? -2.951 -6.841 -7.161 1.00 91.38 95 VAL A CA 1
ATOM 755 C C . VAL A 1 95 ? -1.856 -6.273 -8.065 1.00 91.38 95 VAL A C 1
ATOM 757 O O . VAL A 1 95 ? -0.799 -5.877 -7.569 1.00 91.38 95 VAL A O 1
ATOM 760 N N . PHE A 1 96 ? -2.073 -6.243 -9.381 1.00 92.19 96 PHE A N 1
ATOM 761 C CA . PHE A 1 96 ? -1.085 -5.741 -10.338 1.00 92.19 96 PHE A CA 1
ATOM 762 C C . PHE A 1 96 ? -1.710 -5.066 -11.565 1.00 92.19 96 PHE A C 1
ATOM 764 O O . PHE A 1 96 ? -2.825 -5.387 -11.959 1.00 92.19 96 PHE A O 1
ATOM 771 N N . ASP A 1 97 ? -0.931 -4.185 -12.198 1.00 92.12 97 ASP A N 1
ATOM 772 C CA . ASP A 1 97 ? -1.249 -3.517 -13.466 1.00 92.12 97 ASP A CA 1
ATOM 773 C C . ASP A 1 97 ? -0.052 -3.656 -14.431 1.00 92.12 97 ASP A C 1
ATOM 775 O O . ASP A 1 97 ? 1.097 -3.343 -14.077 1.00 92.12 97 ASP A O 1
ATOM 779 N N . LYS A 1 98 ? -0.281 -4.146 -15.656 1.00 90.12 98 LYS A N 1
ATOM 780 C CA . LYS A 1 98 ? 0.766 -4.329 -16.677 1.00 90.12 98 LYS A CA 1
ATOM 781 C C . LYS A 1 98 ? 0.980 -3.047 -17.484 1.00 90.12 98 LYS A C 1
ATOM 783 O O . LYS A 1 98 ? 0.579 -2.916 -18.638 1.00 90.12 98 LYS A O 1
ATOM 788 N N . VAL A 1 99 ? 1.738 -2.116 -16.915 1.00 86.06 99 VAL A N 1
ATOM 789 C CA . VAL A 1 99 ? 2.003 -0.814 -17.546 1.00 86.06 99 VAL A CA 1
ATOM 790 C C . VAL A 1 99 ? 3.282 -0.826 -18.398 1.00 86.06 99 VAL A C 1
ATOM 792 O O . VAL A 1 99 ? 4.354 -1.234 -17.948 1.00 86.06 99 VAL A O 1
ATOM 795 N N . ARG A 1 100 ? 3.201 -0.289 -19.627 1.00 85.38 100 ARG A N 1
ATOM 796 C CA . ARG A 1 100 ? 4.345 -0.077 -20.553 1.00 85.38 100 ARG A CA 1
ATOM 797 C C . ARG A 1 100 ? 5.105 -1.361 -20.934 1.00 85.38 100 ARG A C 1
ATOM 799 O O . ARG A 1 100 ? 6.316 -1.326 -21.180 1.00 85.38 100 ARG A O 1
ATOM 806 N N . ILE A 1 101 ? 4.400 -2.486 -21.031 1.00 84.56 101 ILE A N 1
ATOM 807 C CA . ILE A 1 101 ? 4.925 -3.726 -21.612 1.00 84.56 101 ILE A CA 1
ATOM 808 C C . ILE A 1 101 ? 4.640 -3.690 -23.121 1.00 84.56 101 ILE A C 1
ATOM 810 O O . ILE A 1 101 ? 3.531 -3.977 -23.556 1.00 84.56 101 ILE A O 1
ATOM 814 N N . GLY A 1 102 ? 5.620 -3.251 -23.919 1.00 80.06 102 GLY A N 1
ATOM 815 C CA . GLY A 1 102 ? 5.467 -3.144 -25.379 1.00 80.06 102 GLY A CA 1
ATOM 816 C C . GLY A 1 102 ? 5.032 -4.469 -26.015 1.00 80.06 102 GLY A C 1
ATOM 817 O O . GLY A 1 102 ? 5.489 -5.532 -25.588 1.00 80.06 102 GLY A O 1
ATOM 818 N N . MET A 1 103 ? 4.139 -4.412 -27.011 1.00 69.25 103 MET A N 1
ATOM 819 C CA . MET A 1 103 ? 3.533 -5.624 -27.570 1.00 69.25 103 MET A CA 1
ATOM 820 C C . MET A 1 103 ? 4.514 -6.481 -28.373 1.00 69.25 103 MET A C 1
ATOM 822 O O . MET A 1 103 ? 4.430 -7.698 -28.279 1.00 69.25 103 MET A O 1
ATOM 826 N N . ASP A 1 104 ? 5.485 -5.850 -29.032 1.00 76.12 104 ASP A N 1
ATOM 827 C CA . ASP A 1 104 ? 6.424 -6.514 -29.949 1.00 76.12 104 ASP A CA 1
ATOM 828 C C . ASP A 1 104 ? 7.736 -6.965 -29.276 1.00 76.12 104 ASP A C 1
ATOM 830 O O . ASP A 1 104 ? 8.658 -7.437 -29.937 1.00 76.12 104 ASP A O 1
ATOM 834 N N . ASP A 1 105 ? 7.872 -6.773 -27.958 1.00 76.50 105 ASP A N 1
ATOM 835 C CA . ASP A 1 105 ? 9.085 -7.112 -27.204 1.00 76.50 105 ASP A CA 1
ATOM 836 C C . ASP A 1 105 ? 8.834 -8.326 -26.301 1.00 76.50 105 ASP A C 1
ATOM 838 O O . ASP A 1 105 ? 8.552 -8.198 -25.101 1.00 76.50 105 ASP A O 1
ATOM 842 N N . ASP A 1 106 ? 8.979 -9.518 -26.886 1.00 81.44 106 ASP A N 1
ATOM 843 C CA . ASP A 1 106 ? 8.839 -10.806 -26.193 1.00 81.44 106 ASP A CA 1
ATOM 844 C C . ASP A 1 106 ? 9.705 -10.883 -24.930 1.00 81.44 106 ASP A C 1
ATOM 846 O O . ASP A 1 106 ? 9.303 -11.440 -23.906 1.00 81.44 106 ASP A O 1
ATOM 850 N N . ARG A 1 107 ? 10.880 -10.243 -24.933 1.00 83.88 107 ARG A N 1
ATOM 851 C CA . ARG A 1 107 ? 11.789 -10.254 -23.783 1.00 83.88 107 ARG A CA 1
ATOM 852 C C . ARG A 1 107 ? 11.217 -9.488 -22.587 1.00 83.88 107 ARG A C 1
ATOM 854 O O . ARG A 1 107 ? 11.473 -9.876 -21.442 1.00 83.88 107 ARG A O 1
ATOM 861 N N . ARG A 1 108 ? 10.491 -8.385 -22.805 1.00 81.38 108 ARG A N 1
ATOM 862 C CA . ARG A 1 108 ? 9.835 -7.629 -21.718 1.00 81.38 108 ARG A CA 1
ATOM 863 C C . ARG A 1 108 ? 8.635 -8.380 -21.158 1.00 81.38 108 ARG A C 1
ATOM 865 O O . ARG A 1 108 ? 8.482 -8.392 -19.937 1.00 81.38 108 ARG A O 1
ATOM 872 N N . ARG A 1 109 ? 7.850 -9.027 -22.022 1.00 86.06 109 ARG A N 1
ATOM 873 C CA . ARG A 1 109 ? 6.707 -9.864 -21.628 1.00 86.06 109 ARG A CA 1
ATOM 874 C C . ARG A 1 109 ? 7.152 -11.034 -20.758 1.00 86.06 109 ARG A C 1
ATOM 876 O O . ARG A 1 109 ? 6.754 -11.099 -19.601 1.00 86.06 109 ARG A O 1
ATOM 883 N N . VAL A 1 110 ? 8.114 -11.829 -21.235 1.00 85.62 110 VAL A N 1
ATOM 884 C CA . VAL A 1 110 ? 8.676 -12.963 -20.479 1.00 85.62 110 VAL A CA 1
ATOM 885 C C . VAL A 1 110 ? 9.213 -12.525 -19.116 1.00 85.62 110 VAL A C 1
ATOM 887 O O . VAL A 1 110 ? 9.004 -13.203 -18.117 1.00 85.62 110 VAL A O 1
ATOM 890 N N . ARG A 1 111 ? 9.885 -11.370 -19.024 1.00 84.62 111 ARG A N 1
ATOM 891 C CA . ARG A 1 111 ? 10.370 -10.864 -17.729 1.00 84.62 111 ARG A CA 1
ATOM 892 C C . ARG A 1 111 ? 9.231 -10.482 -16.782 1.00 84.62 111 ARG A C 1
ATOM 894 O O . ARG A 1 111 ? 9.343 -10.742 -15.588 1.00 84.62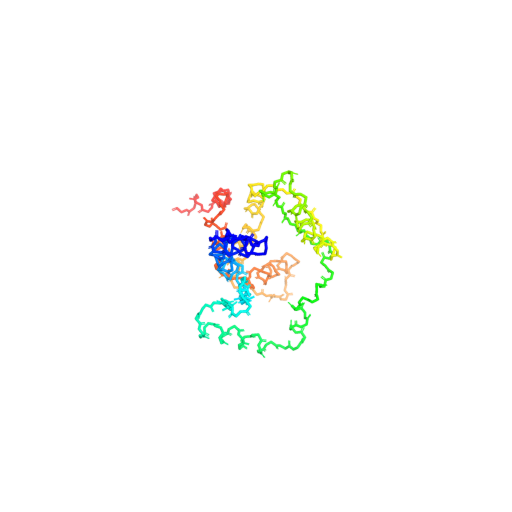 111 ARG A O 1
ATOM 901 N N . CYS A 1 112 ? 8.194 -9.824 -17.298 1.00 87.31 112 CYS A N 1
ATOM 902 C CA . CYS A 1 112 ? 7.021 -9.437 -16.520 1.00 87.31 112 CYS A CA 1
ATOM 903 C C . CYS A 1 112 ? 6.298 -10.677 -15.988 1.00 87.31 112 CYS A C 1
ATOM 905 O O . CYS A 1 112 ? 6.085 -10.785 -14.782 1.00 87.31 112 CYS A O 1
ATOM 907 N N . ASP A 1 113 ? 6.031 -11.649 -16.858 1.00 89.06 113 ASP A N 1
ATOM 908 C CA . ASP A 1 113 ? 5.327 -12.872 -16.481 1.00 89.06 113 ASP A CA 1
ATOM 909 C C . ASP A 1 113 ? 6.157 -13.721 -15.509 1.00 89.06 113 ASP A C 1
ATOM 911 O O . ASP A 1 113 ? 5.623 -14.184 -14.506 1.00 89.06 113 ASP A O 1
ATOM 915 N N . SER A 1 114 ? 7.477 -13.832 -15.705 1.00 85.38 114 SER A N 1
ATOM 916 C CA . SER A 1 114 ? 8.365 -14.500 -14.740 1.00 85.38 114 SER A CA 1
ATOM 917 C C . SER A 1 114 ? 8.341 -13.847 -13.358 1.00 85.38 114 SER A C 1
ATOM 919 O O . SER A 1 114 ? 8.417 -14.549 -12.354 1.00 85.38 114 SER A O 1
ATOM 921 N N . PHE A 1 115 ? 8.231 -12.517 -13.280 1.00 86.56 115 PHE A N 1
ATOM 922 C CA . PHE A 1 115 ? 8.109 -11.816 -12.000 1.00 86.56 115 PHE A CA 1
ATOM 923 C C . PHE A 1 115 ? 6.764 -12.103 -11.324 1.00 86.56 115 PHE A C 1
ATOM 925 O O . PHE A 1 115 ? 6.735 -12.433 -10.141 1.00 86.56 115 PHE A O 1
ATOM 932 N N . LEU A 1 116 ? 5.657 -12.032 -12.069 1.00 88.69 116 LEU A N 1
ATOM 933 C CA . LEU A 1 116 ? 4.322 -12.346 -11.545 1.00 88.69 116 LEU A CA 1
ATOM 934 C C . LEU A 1 116 ? 4.213 -13.814 -11.113 1.00 88.69 116 LEU A C 1
ATOM 936 O O . LEU A 1 116 ? 3.603 -14.119 -10.087 1.00 88.69 116 LEU A O 1
ATOM 940 N N . HIS A 1 117 ? 4.870 -14.716 -11.845 1.00 87.94 117 HIS A N 1
ATOM 941 C CA . HIS A 1 117 ? 4.892 -16.142 -11.545 1.00 87.94 117 HIS A CA 1
ATOM 942 C C . HIS A 1 117 ? 5.506 -16.452 -10.175 1.00 87.94 117 HIS A C 1
ATOM 944 O O . HIS A 1 117 ? 5.099 -17.423 -9.542 1.00 87.94 117 HIS A O 1
ATOM 950 N N . VAL A 1 118 ? 6.422 -15.612 -9.672 1.00 86.19 118 VAL A N 1
ATOM 951 C CA . VAL A 1 118 ? 6.951 -15.752 -8.307 1.00 86.19 118 VAL A CA 1
ATOM 952 C C . VAL A 1 118 ? 5.818 -15.719 -7.287 1.00 86.19 118 VAL A C 1
ATOM 954 O O . VAL A 1 118 ? 5.789 -16.570 -6.416 1.00 86.19 118 VAL A O 1
ATOM 957 N N . PHE A 1 119 ? 4.864 -14.794 -7.403 1.00 86.00 119 PHE A N 1
ATOM 958 C CA . PHE A 1 119 ? 3.753 -14.675 -6.452 1.00 86.00 119 PHE A CA 1
ATOM 959 C C . PHE A 1 119 ? 2.669 -15.723 -6.694 1.00 86.00 119 PHE A C 1
ATOM 961 O O . PHE A 1 119 ? 2.138 -16.290 -5.740 1.00 86.00 119 PHE A O 1
ATOM 968 N N . ALA A 1 120 ? 2.387 -16.032 -7.961 1.00 87.00 120 ALA A N 1
ATOM 969 C CA . ALA A 1 120 ? 1.432 -17.077 -8.316 1.00 87.00 120 ALA A CA 1
ATOM 970 C C . ALA A 1 120 ? 1.858 -18.447 -7.761 1.00 87.00 120 ALA A C 1
ATOM 972 O O . ALA A 1 120 ? 1.039 -19.175 -7.205 1.00 87.00 120 ALA A O 1
ATOM 973 N N . ARG A 1 121 ? 3.154 -18.781 -7.848 1.00 86.38 121 ARG A N 1
ATOM 974 C CA . ARG A 1 121 ? 3.703 -20.046 -7.336 1.00 86.38 121 ARG A CA 1
ATOM 975 C C . ARG A 1 121 ? 3.596 -20.174 -5.816 1.00 86.38 121 ARG A C 1
ATOM 977 O O . ARG A 1 121 ? 3.526 -21.286 -5.308 1.00 86.38 121 ARG A O 1
ATOM 984 N N . GLU A 1 122 ? 3.532 -19.054 -5.104 1.00 84.38 122 GLU A N 1
ATOM 985 C CA . GLU A 1 122 ? 3.331 -19.024 -3.652 1.00 84.38 122 GLU A CA 1
ATOM 986 C C . GLU A 1 122 ? 1.856 -19.106 -3.242 1.00 84.38 122 GLU A C 1
ATOM 988 O O . GLU A 1 122 ? 1.547 -19.070 -2.051 1.00 84.38 122 GLU A O 1
ATOM 993 N N . GLY A 1 123 ? 0.937 -19.222 -4.205 1.00 84.50 123 GLY A N 1
ATOM 994 C CA . GLY A 1 123 ? -0.495 -19.365 -3.953 1.00 84.50 123 GLY A CA 1
ATOM 995 C C . GLY A 1 123 ? -1.241 -18.047 -3.744 1.00 84.50 123 GLY A C 1
ATOM 996 O O . GLY A 1 123 ? -2.360 -18.071 -3.224 1.00 84.50 123 GLY A O 1
ATOM 997 N N . CYS A 1 124 ? -0.654 -16.908 -4.133 1.00 88.81 124 CYS A N 1
ATOM 998 C CA . CYS A 1 124 ? -1.381 -15.641 -4.154 1.00 88.81 124 CYS A CA 1
ATOM 999 C C . CYS A 1 124 ? -2.548 -15.699 -5.154 1.00 88.81 124 CYS A C 1
ATOM 1001 O O . CYS A 1 124 ? -2.411 -16.225 -6.260 1.00 88.81 124 CYS A O 1
ATOM 1003 N N . SER A 1 125 ? -3.669 -15.074 -4.798 1.00 90.44 125 SER A N 1
ATOM 1004 C CA . SER A 1 125 ? -4.742 -14.772 -5.745 1.00 90.44 125 SER A CA 1
ATOM 1005 C C . SER A 1 125 ? -4.311 -13.587 -6.608 1.00 90.44 125 SER A C 1
ATOM 1007 O O . SER A 1 125 ? -4.221 -12.460 -6.123 1.00 90.44 125 SER A O 1
ATOM 1009 N N . MET A 1 126 ? -3.957 -13.844 -7.865 1.00 92.75 126 MET A N 1
ATOM 1010 C CA . MET A 1 126 ? -3.435 -12.826 -8.780 1.00 92.75 126 MET A CA 1
ATOM 1011 C C . MET A 1 126 ? -4.593 -12.003 -9.360 1.00 92.75 126 MET A C 1
ATOM 1013 O O . MET A 1 126 ? -5.421 -12.546 -10.087 1.00 92.75 126 MET A O 1
ATOM 1017 N N . VAL A 1 127 ? -4.646 -10.705 -9.055 1.00 93.81 127 VAL A N 1
ATOM 1018 C CA . VAL A 1 127 ? -5.731 -9.796 -9.460 1.00 93.81 127 VAL A CA 1
ATOM 1019 C C . VAL A 1 127 ? -5.168 -8.705 -10.367 1.00 93.81 127 VAL A C 1
ATOM 1021 O O . VAL A 1 127 ? -4.444 -7.827 -9.905 1.00 93.81 127 VAL A O 1
ATOM 1024 N N . GLU A 1 128 ? -5.488 -8.759 -11.659 1.00 96.00 128 GLU A N 1
ATOM 1025 C CA . GLU A 1 128 ? -5.140 -7.691 -12.601 1.00 96.00 128 GLU A CA 1
ATOM 1026 C C . GLU A 1 128 ? -6.200 -6.585 -12.547 1.00 96.00 128 GLU A C 1
ATOM 1028 O O . GLU A 1 128 ? -7.385 -6.868 -12.718 1.00 96.00 128 GLU A O 1
ATOM 1033 N N . MET A 1 129 ? -5.791 -5.341 -12.295 1.00 94.19 129 MET A N 1
ATOM 1034 C CA . MET A 1 129 ? -6.659 -4.157 -12.363 1.00 94.19 129 MET A CA 1
ATOM 1035 C C . MET A 1 129 ? -5.830 -2.892 -12.565 1.00 94.19 129 MET A C 1
ATOM 1037 O O . MET A 1 129 ? -4.634 -2.876 -12.277 1.00 94.19 129 MET A O 1
ATOM 1041 N N . SER A 1 130 ? -6.464 -1.822 -13.040 1.00 94.25 130 SER A N 1
ATOM 1042 C CA . SER A 1 130 ? -5.779 -0.542 -13.208 1.00 94.25 130 SER A CA 1
ATOM 1043 C C . SER A 1 130 ? -5.415 0.099 -11.864 1.00 94.25 130 SER A C 1
ATOM 1045 O O . SER A 1 130 ? -6.084 -0.115 -10.849 1.00 94.25 130 SER A O 1
ATOM 1047 N N . CYS A 1 131 ? -4.400 0.970 -11.858 1.00 88.50 131 CYS A N 1
ATOM 1048 C CA . CYS A 1 131 ? -4.084 1.771 -10.667 1.00 88.50 131 CYS A CA 1
ATOM 1049 C C . CYS A 1 131 ? -5.289 2.587 -10.156 1.00 88.50 131 CYS A C 1
ATOM 1051 O O . CYS A 1 131 ? -5.458 2.733 -8.951 1.00 88.50 131 CYS A O 1
ATOM 1053 N N . ALA A 1 132 ? -6.132 3.105 -11.057 1.00 89.94 132 ALA A N 1
ATOM 1054 C CA . ALA A 1 132 ? -7.297 3.904 -10.678 1.00 89.94 132 ALA A CA 1
ATOM 1055 C C . ALA A 1 132 ? -8.362 3.066 -9.949 1.00 89.94 132 ALA A C 1
ATOM 1057 O O . ALA A 1 132 ? -8.900 3.505 -8.933 1.00 89.94 132 ALA A O 1
ATOM 1058 N N . GLU A 1 133 ? -8.634 1.851 -10.433 1.00 93.00 133 GLU A N 1
ATOM 1059 C CA . GLU A 1 133 ? -9.552 0.911 -9.776 1.00 93.00 133 GLU A CA 1
ATOM 1060 C C . GLU A 1 133 ? -9.005 0.454 -8.422 1.00 93.00 133 GLU A C 1
ATOM 1062 O O . GLU A 1 133 ? -9.739 0.444 -7.432 1.00 93.00 133 GLU A O 1
ATOM 1067 N N . HIS A 1 134 ? -7.708 0.137 -8.352 1.00 92.88 134 HIS A N 1
ATOM 1068 C CA . HIS A 1 134 ? -7.045 -0.194 -7.092 1.00 92.88 134 HIS A CA 1
ATOM 1069 C C . HIS A 1 134 ? -7.209 0.926 -6.061 1.00 92.88 134 HIS A C 1
ATOM 1071 O O . HIS A 1 134 ? -7.636 0.665 -4.938 1.00 92.88 134 HIS A O 1
ATOM 1077 N N . ASP A 1 135 ? -6.902 2.170 -6.434 1.00 90.94 135 ASP A N 1
ATOM 1078 C CA . ASP A 1 135 ? -6.971 3.307 -5.516 1.00 90.94 135 ASP A CA 1
ATOM 1079 C C . ASP A 1 135 ? -8.411 3.578 -5.066 1.00 90.94 135 ASP A C 1
ATOM 1081 O O . ASP A 1 135 ? -8.643 3.876 -3.891 1.00 90.94 135 ASP A O 1
ATOM 1085 N N . TRP A 1 136 ? -9.395 3.400 -5.950 1.00 93.81 136 TRP A N 1
ATOM 1086 C CA . TRP A 1 136 ? -10.810 3.484 -5.586 1.00 93.81 136 TRP A CA 1
ATOM 1087 C C . TRP A 1 136 ? -11.186 2.445 -4.516 1.00 93.81 136 TRP A C 1
ATOM 1089 O O . TRP A 1 136 ? -11.753 2.793 -3.476 1.00 93.81 136 TRP A O 1
ATOM 1099 N N . HIS A 1 137 ? -10.796 1.181 -4.711 1.00 91.12 137 HIS A N 1
ATOM 1100 C CA . HIS A 1 137 ? -11.023 0.125 -3.721 1.00 91.12 137 HIS A CA 1
ATOM 1101 C C . HIS A 1 137 ? -10.262 0.374 -2.414 1.00 91.12 137 HIS A C 1
ATOM 1103 O O . HIS A 1 137 ? -10.828 0.211 -1.330 1.00 91.12 137 HIS A O 1
ATOM 1109 N N . ALA A 1 138 ? -8.991 0.774 -2.491 1.00 91.12 138 ALA A N 1
ATOM 1110 C CA . ALA A 1 138 ? -8.134 1.004 -1.333 1.00 91.12 138 ALA A CA 1
ATOM 1111 C C . ALA A 1 138 ? -8.641 2.164 -0.465 1.00 91.12 138 ALA A C 1
ATOM 1113 O O . ALA A 1 138 ? -8.564 2.078 0.761 1.00 91.12 138 ALA A O 1
ATOM 1114 N N . ALA A 1 139 ? -9.224 3.206 -1.068 1.00 92.69 139 ALA A N 1
ATOM 1115 C CA . ALA A 1 139 ? -9.862 4.292 -0.327 1.00 92.69 139 ALA A CA 1
ATOM 1116 C C . ALA A 1 139 ? -11.044 3.784 0.515 1.00 92.69 139 ALA A C 1
ATOM 1118 O O . ALA A 1 139 ? -11.108 4.038 1.716 1.00 92.69 139 ALA A O 1
ATOM 1119 N N . GLY A 1 140 ? -11.959 3.022 -0.090 1.00 91.06 140 GLY A N 1
ATOM 1120 C CA . GLY A 1 140 ? -13.149 2.511 0.602 1.00 91.06 140 GLY A CA 1
ATOM 1121 C C . GLY A 1 140 ? -12.886 1.362 1.583 1.00 91.06 140 GLY A C 1
ATOM 1122 O O . GLY A 1 140 ? -13.774 1.008 2.353 1.00 91.06 140 GLY A O 1
ATOM 1123 N N . SER A 1 141 ? -11.692 0.763 1.567 1.00 91.31 141 SER A N 1
ATOM 1124 C CA . SER A 1 141 ? -11.355 -0.404 2.393 1.00 91.31 141 SER A CA 1
ATOM 1125 C C . SER A 1 141 ? -10.148 -0.147 3.294 1.00 91.31 141 SER A C 1
ATOM 1127 O O . SER A 1 141 ? -10.313 0.086 4.492 1.00 91.31 141 SER A O 1
ATOM 1129 N N . GLN A 1 142 ? -8.936 -0.170 2.736 1.00 91.00 142 GLN A N 1
ATOM 1130 C CA . GLN A 1 142 ? -7.684 -0.033 3.476 1.00 91.00 142 GLN A CA 1
ATOM 1131 C C . GLN A 1 142 ? -7.603 1.305 4.217 1.00 91.00 142 GLN A C 1
ATOM 1133 O O . GLN A 1 142 ? -7.304 1.319 5.411 1.00 91.00 142 GLN A O 1
ATOM 1138 N N . PHE A 1 143 ? -7.903 2.419 3.546 1.00 93.12 143 PHE A N 1
ATOM 1139 C CA . PHE A 1 143 ? -7.856 3.739 4.169 1.00 93.12 143 PHE A CA 1
ATOM 1140 C C . PHE A 1 143 ? -8.843 3.843 5.338 1.00 93.12 143 PHE A C 1
ATOM 1142 O O . PHE A 1 143 ? -8.407 4.135 6.447 1.00 93.12 143 PHE A O 1
ATOM 1149 N N . ILE A 1 144 ? -10.124 3.495 5.149 1.00 93.44 144 ILE A N 1
ATOM 1150 C CA . ILE A 1 144 ? -11.117 3.479 6.242 1.00 93.44 144 ILE A CA 1
ATOM 1151 C C . ILE A 1 144 ? -10.682 2.572 7.400 1.00 93.44 144 ILE A C 1
ATOM 1153 O O . ILE A 1 144 ? -10.772 2.970 8.561 1.00 93.44 144 ILE A O 1
ATOM 1157 N N . THR A 1 145 ? -10.163 1.381 7.097 1.00 93.12 145 THR A N 1
ATOM 1158 C CA . THR A 1 145 ? -9.686 0.420 8.104 1.00 93.12 145 THR A CA 1
ATOM 1159 C C . THR A 1 145 ? -8.574 1.027 8.963 1.00 93.12 145 THR A C 1
ATOM 1161 O O . THR A 1 145 ? -8.639 0.958 10.191 1.00 93.12 145 THR A O 1
ATOM 1164 N N . HIS A 1 146 ? -7.585 1.682 8.343 1.00 92.69 146 HIS A N 1
ATOM 1165 C CA . HIS A 1 146 ? -6.525 2.382 9.071 1.00 92.69 146 HIS A CA 1
ATOM 1166 C C . HIS A 1 146 ? -7.036 3.604 9.834 1.00 92.69 146 HIS A C 1
ATOM 1168 O O . HIS A 1 146 ? -6.617 3.808 10.971 1.00 92.69 146 HIS A O 1
ATOM 1174 N N . THR A 1 147 ? -7.932 4.400 9.248 1.00 92.69 147 THR A N 1
ATOM 1175 C CA . THR A 1 147 ? -8.530 5.567 9.911 1.00 92.69 147 THR A CA 1
ATOM 1176 C C . THR A 1 147 ? -9.224 5.150 11.205 1.00 92.69 147 THR A C 1
ATOM 1178 O O . THR A 1 147 ? -8.911 5.676 12.272 1.00 92.69 147 THR A O 1
ATOM 1181 N N . VAL A 1 148 ? -10.110 4.153 11.134 1.00 93.00 148 VAL A N 1
ATOM 1182 C CA . VAL A 1 148 ? -10.838 3.638 12.300 1.00 93.00 148 VAL A CA 1
ATOM 1183 C C . VAL A 1 148 ? -9.875 3.016 13.307 1.00 93.00 148 VAL A C 1
ATOM 1185 O O . VAL A 1 148 ? -9.926 3.367 14.482 1.00 93.00 148 VAL A O 1
ATOM 1188 N N . GLY A 1 149 ? -8.955 2.155 12.864 1.00 93.75 149 GLY A N 1
ATOM 1189 C CA . GLY A 1 149 ? -7.965 1.533 13.746 1.00 93.75 149 GLY A CA 1
ATOM 1190 C C . GLY A 1 149 ? -7.131 2.554 14.527 1.00 93.75 149 GLY A C 1
ATOM 1191 O O . GLY A 1 149 ? -6.957 2.412 15.735 1.00 93.75 149 GLY A O 1
ATOM 1192 N N . ARG A 1 150 ? -6.705 3.647 13.879 1.00 91.44 150 ARG A N 1
ATOM 1193 C CA . ARG A 1 150 ? -5.959 4.733 14.535 1.00 91.44 150 ARG A CA 1
ATOM 1194 C C . ARG A 1 150 ? -6.802 5.566 15.492 1.00 91.44 150 ARG A C 1
ATOM 1196 O O . ARG A 1 150 ? -6.285 6.001 16.515 1.00 91.44 150 ARG A O 1
ATOM 1203 N N . VAL A 1 151 ? -8.082 5.795 15.204 1.00 91.12 151 VAL A N 1
ATOM 1204 C CA . VAL A 1 151 ? -8.983 6.444 16.174 1.00 91.12 151 VAL A CA 1
ATOM 1205 C C . VAL A 1 151 ? -9.153 5.572 17.410 1.00 91.12 151 VAL A C 1
ATOM 1207 O O . VAL A 1 151 ? -9.025 6.065 18.528 1.00 91.12 151 VAL A O 1
ATOM 1210 N N . LEU A 1 152 ? -9.392 4.276 17.217 1.00 92.00 152 LEU A N 1
ATOM 1211 C CA . LEU A 1 152 ? -9.557 3.323 18.313 1.00 92.00 152 LEU A CA 1
ATOM 1212 C C . LEU A 1 152 ? -8.277 3.191 19.154 1.00 92.00 152 LEU A C 1
ATOM 1214 O O . LEU A 1 152 ? -8.365 3.106 20.375 1.00 92.00 152 LEU A O 1
ATOM 1218 N N . GLU A 1 153 ? -7.095 3.262 18.532 1.00 89.81 153 GLU A N 1
ATOM 1219 C CA . GLU A 1 153 ? -5.808 3.346 19.240 1.00 89.81 153 GLU A CA 1
ATOM 1220 C C . GLU A 1 153 ? -5.753 4.567 20.175 1.00 89.81 153 GLU A C 1
ATOM 1222 O O . GLU A 1 153 ? -5.302 4.455 21.312 1.00 89.81 153 GLU A O 1
ATOM 1227 N N . LYS A 1 154 ? -6.255 5.734 19.739 1.00 89.50 154 LYS A N 1
ATOM 1228 C CA . LYS A 1 154 ? -6.291 6.957 20.566 1.00 89.50 154 LYS A CA 1
ATOM 1229 C C . LYS A 1 154 ? -7.275 6.888 21.728 1.00 89.50 154 LYS A C 1
ATOM 1231 O O . LYS A 1 154 ? -7.097 7.622 22.696 1.00 89.50 154 LYS A O 1
ATOM 1236 N N . LEU A 1 155 ? -8.286 6.029 21.638 1.00 88.31 155 LEU A N 1
ATOM 1237 C CA . LEU A 1 155 ? -9.201 5.756 22.745 1.00 88.31 155 LEU A CA 1
ATOM 1238 C C . LEU A 1 155 ? -8.581 4.840 23.808 1.00 88.31 155 LEU A C 1
ATOM 1240 O O . LEU A 1 155 ? -9.203 4.649 24.849 1.00 88.31 155 LEU A O 1
ATOM 1244 N N . SER A 1 156 ? -7.380 4.295 23.565 1.00 87.12 156 SER A N 1
ATOM 1245 C CA . SER A 1 156 ? -6.682 3.382 24.476 1.00 87.12 156 SER A CA 1
ATOM 1246 C C . SER A 1 156 ? -7.573 2.217 24.910 1.00 87.12 156 SER A C 1
ATOM 1248 O O . SER A 1 156 ? -7.714 1.941 26.098 1.00 87.12 156 SER A O 1
ATOM 1250 N N . LEU A 1 157 ? -8.224 1.563 23.941 1.00 84.75 157 LEU A N 1
ATOM 1251 C CA . LEU A 1 157 ? -9.074 0.410 24.222 1.00 84.75 157 LEU A CA 1
ATOM 1252 C C . LEU A 1 157 ? -8.255 -0.723 24.845 1.00 84.75 157 LEU A C 1
ATOM 1254 O O . LEU A 1 157 ? -7.249 -1.160 24.285 1.00 84.75 157 LEU A O 1
ATOM 1258 N N . GLU A 1 158 ? -8.736 -1.231 25.975 1.00 87.12 158 GLU A N 1
ATOM 1259 C CA . GLU A 1 158 ? -8.155 -2.369 26.677 1.00 87.12 158 GLU A CA 1
ATOM 1260 C C . GLU A 1 158 ? -9.128 -3.548 26.671 1.00 87.12 158 GLU A C 1
ATOM 1262 O O . GLU A 1 158 ? -10.350 -3.382 26.613 1.00 87.12 158 GLU A O 1
ATOM 1267 N N . SER A 1 159 ? -8.570 -4.757 26.722 1.00 91.50 159 SER A N 1
ATOM 1268 C CA . SER A 1 159 ? -9.370 -5.962 26.917 1.00 91.50 159 SER A CA 1
ATOM 1269 C C . SER A 1 159 ? -9.908 -6.009 28.344 1.00 91.50 159 SER A C 1
ATOM 1271 O O . SER A 1 159 ? -9.214 -5.666 29.302 1.00 91.50 159 SER A O 1
ATOM 1273 N N . THR A 1 160 ? -11.147 -6.463 28.487 1.00 91.25 160 THR A N 1
ATOM 1274 C CA . THR A 1 160 ? -11.855 -6.560 29.762 1.00 91.25 160 THR A CA 1
ATOM 1275 C C . THR A 1 160 ? -12.428 -7.961 29.975 1.00 91.25 160 THR A C 1
ATOM 1277 O O . THR A 1 160 ? -12.628 -8.736 29.041 1.00 91.25 160 THR A O 1
ATOM 1280 N N . HIS A 1 161 ? -12.778 -8.292 31.220 1.00 91.75 161 HIS A N 1
ATOM 1281 C CA . HIS A 1 161 ? -13.428 -9.570 31.542 1.00 91.75 161 HIS A CA 1
ATOM 1282 C C . HIS A 1 161 ? -14.848 -9.722 30.965 1.00 91.75 161 HIS A C 1
ATOM 1284 O O . HIS A 1 161 ? -15.409 -10.814 31.026 1.00 91.75 161 HIS A O 1
ATOM 1290 N N . VAL A 1 162 ? -15.430 -8.650 30.418 1.00 94.19 162 VAL A N 1
ATOM 1291 C CA . VAL A 1 162 ? -16.772 -8.632 29.811 1.00 94.19 162 VAL A CA 1
ATOM 1292 C C . VAL A 1 162 ? -16.722 -8.350 28.306 1.00 94.19 162 VAL A C 1
ATOM 1294 O O . VAL A 1 162 ? -17.719 -7.930 27.717 1.00 94.19 162 VAL A O 1
ATOM 1297 N N . ASP A 1 163 ? -15.566 -8.575 27.675 1.00 92.19 163 ASP A N 1
ATOM 1298 C CA . ASP A 1 163 ? -15.388 -8.350 26.245 1.00 92.19 163 ASP A CA 1
ATOM 1299 C C . ASP A 1 163 ? -16.392 -9.142 25.405 1.00 92.19 163 ASP A C 1
ATOM 1301 O O . ASP A 1 163 ? -16.589 -10.349 25.553 1.00 92.19 163 ASP A O 1
ATOM 1305 N N . THR A 1 164 ? -17.005 -8.440 24.456 1.00 94.88 164 THR A N 1
ATOM 1306 C CA . THR A 1 164 ? -17.795 -9.069 23.400 1.00 94.88 164 THR A CA 1
ATOM 1307 C C . THR A 1 164 ? -16.885 -9.488 22.245 1.00 94.88 164 THR A C 1
ATOM 1309 O O . THR A 1 164 ? -15.800 -8.938 22.052 1.00 94.88 164 THR A O 1
ATOM 1312 N N . LYS A 1 165 ? -17.366 -10.386 21.374 1.00 94.69 165 LYS A N 1
ATOM 1313 C CA . LYS A 1 165 ? -16.674 -10.708 20.109 1.00 94.69 165 LYS A CA 1
ATOM 1314 C C . LYS A 1 165 ? -16.451 -9.489 19.210 1.00 94.69 165 LYS A C 1
ATOM 1316 O O . LYS A 1 165 ? -15.473 -9.452 18.461 1.00 94.69 165 LYS A O 1
ATOM 1321 N N . GLY A 1 166 ? -17.325 -8.487 19.316 1.00 94.31 166 GLY A N 1
ATOM 1322 C CA . GLY A 1 166 ? -17.136 -7.190 18.673 1.00 94.31 166 GLY A CA 1
ATOM 1323 C C . GLY A 1 166 ? -15.894 -6.479 19.206 1.00 94.31 166 GLY A C 1
ATOM 1324 O O . GLY A 1 166 ? -15.015 -6.145 18.416 1.00 94.31 166 GLY A O 1
ATOM 1325 N N . ASN A 1 167 ? -15.771 -6.334 20.531 1.00 92.44 167 ASN A N 1
ATOM 1326 C CA . ASN A 1 167 ? -14.609 -5.682 21.146 1.00 92.44 167 ASN A CA 1
ATOM 1327 C C . ASN A 1 167 ? -13.299 -6.424 20.830 1.00 92.44 167 ASN A C 1
ATOM 1329 O O . ASN A 1 167 ? -12.328 -5.800 20.415 1.00 92.44 167 ASN A O 1
ATOM 1333 N N . GLU A 1 168 ? -13.295 -7.762 20.897 1.00 94.00 168 GLU A N 1
ATOM 1334 C CA . GLU A 1 168 ? -12.137 -8.580 20.498 1.00 94.00 168 GLU A CA 1
ATOM 1335 C C . GLU A 1 168 ? -11.688 -8.296 19.049 1.00 94.00 168 GLU A C 1
ATOM 1337 O O . GLU A 1 168 ? -10.496 -8.307 18.741 1.00 94.00 168 GLU A O 1
ATOM 1342 N N . THR A 1 169 ? -12.635 -8.045 18.140 1.00 94.75 169 THR A N 1
ATOM 1343 C CA . THR A 1 169 ? -12.342 -7.734 16.732 1.00 94.75 169 THR A CA 1
ATOM 1344 C C . THR A 1 169 ? -11.786 -6.320 16.572 1.00 94.75 169 THR A C 1
ATOM 1346 O O . THR A 1 169 ? -10.852 -6.122 15.797 1.00 94.75 169 THR A O 1
ATOM 1349 N N . LEU A 1 170 ? -12.304 -5.349 17.330 1.00 94.00 170 LEU A N 1
ATOM 1350 C CA . LEU A 1 170 ? -11.778 -3.982 17.354 1.00 94.00 170 LEU A CA 1
ATOM 1351 C C . LEU A 1 170 ? -10.351 -3.936 17.913 1.00 94.00 170 LEU A C 1
ATOM 1353 O O . LEU A 1 170 ? -9.493 -3.279 17.331 1.00 94.00 170 LEU A O 1
ATOM 1357 N N . LEU A 1 171 ? -10.064 -4.692 18.974 1.00 92.69 171 LEU A N 1
ATOM 1358 C CA . LEU A 1 171 ? -8.711 -4.812 19.524 1.00 92.69 171 LEU A CA 1
ATOM 1359 C C . LEU A 1 171 ? -7.737 -5.415 18.499 1.00 92.69 171 LEU A C 1
ATOM 1361 O O . LEU A 1 171 ? -6.645 -4.887 18.307 1.00 92.69 171 LEU A O 1
ATOM 1365 N N . LYS A 1 172 ? -8.153 -6.454 17.760 1.00 92.50 172 LYS A N 1
ATOM 1366 C CA . LYS A 1 172 ? -7.358 -7.008 16.646 1.00 92.50 172 LYS A CA 1
ATOM 1367 C C . LYS A 1 172 ? -7.159 -6.005 15.512 1.00 92.50 172 LYS A C 1
ATOM 1369 O O . LYS A 1 172 ? -6.099 -5.982 14.895 1.00 92.50 172 LYS A O 1
ATOM 1374 N N . LEU A 1 173 ? -8.162 -5.179 15.214 1.00 93.00 173 LEU A N 1
ATOM 1375 C CA . LEU A 1 173 ? -8.035 -4.104 14.230 1.00 93.00 173 LEU A CA 1
ATOM 1376 C C . LEU A 1 173 ? -6.983 -3.074 14.671 1.00 93.00 173 LEU A C 1
ATOM 1378 O O . LEU A 1 173 ? -6.136 -2.694 13.861 1.00 93.00 173 LEU A O 1
ATOM 1382 N N . VAL A 1 174 ? -6.996 -2.660 15.942 1.00 92.81 174 VAL A N 1
ATOM 1383 C CA . VAL A 1 174 ? -5.974 -1.769 16.519 1.00 92.81 174 VAL A CA 1
ATOM 1384 C C . VAL A 1 174 ? -4.595 -2.420 16.447 1.00 92.81 174 VAL A C 1
ATOM 1386 O O . VAL A 1 174 ? -3.653 -1.788 15.982 1.00 92.81 174 VAL A O 1
ATOM 1389 N N . GLU A 1 175 ? -4.463 -3.695 16.816 1.00 88.81 175 GLU A N 1
ATOM 1390 C CA . GLU A 1 175 ? -3.191 -4.428 16.729 1.00 88.81 175 GLU A CA 1
ATOM 1391 C C . GLU A 1 175 ? -2.658 -4.470 15.285 1.00 88.81 175 GLU A C 1
ATOM 1393 O O . GLU A 1 175 ? -1.493 -4.161 15.035 1.00 88.81 175 GLU A O 1
ATOM 1398 N N . ASN A 1 176 ? -3.527 -4.773 14.316 1.00 83.19 176 ASN A N 1
ATOM 1399 C CA . ASN A 1 176 ? -3.151 -4.857 12.906 1.00 83.19 176 ASN A CA 1
ATOM 1400 C C . ASN A 1 176 ? -2.757 -3.498 12.310 1.00 83.19 176 ASN A C 1
ATOM 1402 O O . ASN A 1 176 ? -1.878 -3.445 11.459 1.00 83.19 176 ASN A O 1
ATOM 1406 N N . THR A 1 177 ? -3.397 -2.407 12.736 1.00 86.69 177 THR A N 1
ATOM 1407 C CA . THR A 1 177 ? -3.180 -1.067 12.160 1.00 86.69 177 THR A CA 1
ATOM 1408 C C . THR A 1 177 ? -2.106 -0.254 12.884 1.00 86.69 177 THR A C 1
ATOM 1410 O O . THR A 1 177 ? -1.453 0.578 12.251 1.00 86.69 177 THR A O 1
ATOM 1413 N N . SER A 1 178 ? -1.886 -0.494 14.180 1.00 82.38 178 SER A N 1
ATOM 1414 C CA . SER A 1 178 ? -0.827 0.150 14.979 1.00 82.38 178 SER A CA 1
ATOM 1415 C C . SER A 1 178 ? 0.566 -0.412 14.681 1.00 82.38 178 SER A C 1
ATOM 1417 O O . SER A 1 178 ? 1.565 0.286 14.853 1.00 82.38 178 SER A O 1
ATOM 1419 N N . GLY A 1 179 ? 0.646 -1.645 14.163 1.00 78.62 179 GLY A N 1
ATOM 1420 C CA . GLY A 1 179 ? 1.890 -2.221 13.650 1.00 78.62 179 GLY A CA 1
ATOM 1421 C C . GLY A 1 179 ? 2.482 -1.458 12.458 1.00 78.62 179 GLY A C 1
ATOM 1422 O O . GLY A 1 179 ? 3.688 -1.553 12.215 1.00 78.62 179 GLY A O 1
ATOM 1423 N N . ASP A 1 180 ? 1.660 -0.677 11.753 1.00 82.50 180 ASP A N 1
ATOM 1424 C CA . ASP A 1 180 ? 2.061 0.112 10.595 1.00 82.50 180 ASP A CA 1
ATOM 1425 C C . ASP A 1 180 ? 2.414 1.565 10.950 1.00 82.50 180 ASP A C 1
ATOM 1427 O O . ASP A 1 180 ? 1.809 2.213 11.813 1.00 82.50 180 ASP A O 1
ATOM 1431 N N . SER A 1 181 ? 3.384 2.126 10.222 1.00 83.25 181 SER A N 1
ATOM 1432 C CA . SER A 1 181 ? 3.861 3.492 10.454 1.00 83.25 181 SER A CA 1
ATOM 1433 C C . SER A 1 181 ? 2.772 4.538 10.202 1.00 83.25 181 SER A C 1
ATOM 1435 O O . SER A 1 181 ? 1.909 4.387 9.334 1.00 83.25 181 SER A O 1
ATOM 1437 N N . PHE A 1 182 ? 2.830 5.650 10.939 1.00 82.06 182 PHE A N 1
ATOM 1438 C CA . PHE A 1 182 ? 1.944 6.788 10.687 1.00 82.06 182 PHE A CA 1
ATOM 1439 C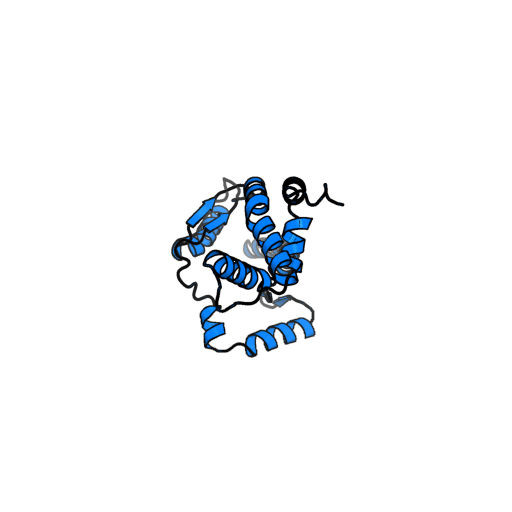 C . PHE A 1 182 ? 2.113 7.339 9.261 1.00 82.06 182 PHE A C 1
ATOM 1441 O O . PHE A 1 182 ? 1.128 7.701 8.626 1.00 82.06 182 PHE A O 1
ATOM 1448 N N . ASP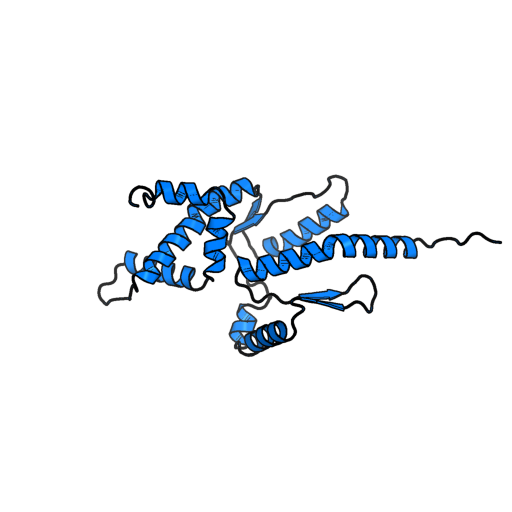 A 1 183 ? 3.335 7.291 8.721 1.00 81.00 183 ASP A N 1
ATOM 1449 C CA . ASP A 1 183 ? 3.632 7.675 7.337 1.00 81.00 183 ASP A CA 1
ATOM 1450 C C . ASP A 1 183 ? 2.852 6.847 6.303 1.00 81.00 183 ASP A C 1
ATOM 1452 O O . ASP A 1 183 ? 2.395 7.417 5.312 1.00 81.00 183 ASP A O 1
ATOM 1456 N N . LEU A 1 184 ? 2.636 5.540 6.534 1.00 82.81 184 LEU A N 1
ATOM 1457 C CA . LEU A 1 184 ? 1.791 4.715 5.658 1.00 82.81 184 LEU A CA 1
ATOM 1458 C C . LEU A 1 184 ? 0.368 5.275 5.609 1.00 82.81 184 LEU A C 1
ATOM 1460 O O . LEU A 1 184 ? -0.196 5.452 4.534 1.00 82.81 184 LEU A O 1
ATOM 1464 N N . TYR A 1 185 ? -0.198 5.591 6.773 1.00 87.81 185 TYR A N 1
ATOM 1465 C CA . TYR A 1 185 ? -1.544 6.151 6.859 1.00 87.81 185 TYR A CA 1
ATOM 1466 C C . TYR A 1 185 ? -1.647 7.522 6.185 1.00 87.81 185 TYR A C 1
ATOM 1468 O O . TYR A 1 185 ? -2.555 7.741 5.384 1.00 87.81 185 TYR A O 1
ATOM 1476 N N . CYS A 1 186 ? -0.686 8.414 6.434 1.00 87.19 186 CYS A N 1
ATOM 1477 C CA . CYS A 1 186 ? -0.601 9.682 5.713 1.00 87.19 186 CYS A CA 1
ATOM 1478 C C . CYS A 1 186 ? -0.503 9.458 4.201 1.00 87.19 186 CYS A C 1
ATOM 1480 O O . CYS A 1 186 ? -1.137 10.180 3.440 1.00 87.19 186 CYS A O 1
ATOM 1482 N N . GLY A 1 187 ? 0.243 8.446 3.754 1.00 84.00 187 GLY A N 1
ATOM 1483 C CA . GLY A 1 187 ? 0.349 8.086 2.344 1.00 84.00 187 GLY A CA 1
ATOM 1484 C C . GLY A 1 187 ? -0.985 7.653 1.730 1.00 84.00 187 GLY A C 1
ATOM 1485 O O . GLY A 1 187 ? -1.313 8.105 0.633 1.00 84.00 187 GLY A O 1
ATOM 1486 N N . LEU A 1 188 ? -1.774 6.846 2.452 1.00 87.06 188 LEU A N 1
ATOM 1487 C CA . LEU A 1 188 ? -3.119 6.434 2.028 1.00 87.06 188 LEU A CA 1
ATOM 1488 C C . LEU A 1 188 ? -4.065 7.626 1.848 1.00 87.06 188 LEU A C 1
ATOM 1490 O O . LEU A 1 188 ? -4.941 7.566 0.995 1.00 87.06 188 LEU A O 1
ATOM 1494 N N . PHE A 1 189 ? -3.888 8.695 2.626 1.00 88.69 189 PHE A N 1
ATOM 1495 C CA . PHE A 1 189 ? -4.690 9.911 2.510 1.00 88.69 189 PHE A CA 1
ATOM 1496 C C . PHE A 1 189 ? -4.166 10.872 1.432 1.00 88.69 189 PHE A C 1
ATOM 1498 O O . PHE A 1 189 ? -4.913 11.310 0.565 1.00 88.69 189 PHE A O 1
ATOM 1505 N N . LEU A 1 190 ? -2.874 11.204 1.473 1.00 84.19 190 LEU A N 1
ATOM 1506 C CA . LEU A 1 190 ? -2.280 12.264 0.653 1.00 84.19 190 LEU A CA 1
ATOM 1507 C C . LEU A 1 190 ? -2.139 11.883 -0.822 1.00 84.19 190 LEU A C 1
ATOM 1509 O O . LEU A 1 190 ? -2.168 12.764 -1.680 1.00 84.19 190 LEU A O 1
ATOM 1513 N N . TYR A 1 191 ? -1.936 10.597 -1.121 1.00 84.25 191 TYR A N 1
ATOM 1514 C CA . TYR A 1 191 ? -1.664 10.136 -2.486 1.00 84.25 191 TYR A CA 1
ATOM 1515 C C . TYR A 1 191 ? -2.849 9.444 -3.157 1.00 84.25 191 TYR A C 1
ATOM 1517 O O . TYR A 1 191 ? -2.770 9.177 -4.354 1.00 84.25 191 TYR A O 1
ATOM 1525 N N . ASN A 1 192 ? -3.940 9.191 -2.430 1.00 88.44 192 ASN A N 1
ATOM 1526 C CA . ASN A 1 192 ? -5.164 8.642 -2.998 1.00 88.44 192 ASN A CA 1
ATOM 1527 C C . ASN A 1 192 ? -6.247 9.733 -3.056 1.00 88.44 192 ASN A C 1
ATOM 1529 O O . ASN A 1 192 ? -6.823 10.070 -2.019 1.00 88.44 192 ASN A O 1
ATOM 1533 N N . PRO A 1 193 ? -6.577 10.274 -4.242 1.00 88.25 193 PRO A N 1
ATOM 1534 C CA . PRO A 1 193 ? -7.554 11.358 -4.361 1.00 88.25 193 PRO A CA 1
ATOM 1535 C C . PRO A 1 193 ? -8.959 10.953 -3.889 1.00 88.25 193 PRO A C 1
ATOM 1537 O O . PRO A 1 193 ? -9.744 11.815 -3.503 1.00 88.25 193 PRO A O 1
ATOM 1540 N N . ASN A 1 194 ? -9.268 9.652 -3.861 1.00 92.12 194 ASN A N 1
ATOM 1541 C CA . ASN A 1 194 ? -10.560 9.140 -3.408 1.00 92.12 194 ASN A CA 1
ATOM 1542 C C . ASN A 1 194 ? -10.683 9.098 -1.874 1.00 92.12 194 ASN A C 1
ATOM 1544 O O . ASN A 1 194 ? -11.782 8.908 -1.357 1.00 92.12 194 ASN A O 1
ATOM 1548 N N . ALA A 1 195 ? -9.585 9.252 -1.121 1.00 91.31 195 ALA A N 1
ATOM 1549 C CA . ALA A 1 195 ? -9.605 9.164 0.341 1.00 91.31 195 ALA A CA 1
ATOM 1550 C C . ALA A 1 195 ? -10.440 10.284 0.983 1.00 91.31 195 ALA A C 1
ATOM 1552 O O . ALA A 1 195 ? -11.127 10.056 1.979 1.00 91.31 195 ALA A O 1
ATOM 1553 N N . MET A 1 196 ? -10.423 11.480 0.387 1.00 89.06 196 MET A N 1
ATOM 1554 C CA . MET A 1 196 ? -11.162 12.637 0.894 1.00 89.06 196 MET A CA 1
ATOM 1555 C C . MET A 1 196 ? -12.678 12.407 0.870 1.00 89.06 196 MET A C 1
ATOM 1557 O O . MET A 1 196 ? -13.351 12.639 1.873 1.00 89.06 196 MET A O 1
ATOM 1561 N N . GLU A 1 197 ? -13.197 11.844 -0.225 1.00 90.88 197 GLU A N 1
ATOM 1562 C CA . GLU A 1 197 ? -14.614 11.484 -0.356 1.00 90.88 197 GLU A CA 1
ATOM 1563 C C . GLU A 1 197 ? -15.049 10.503 0.747 1.00 90.88 197 GLU A C 1
ATOM 1565 O O . GLU A 1 197 ? -16.158 10.586 1.274 1.00 90.88 197 GLU A O 1
ATOM 1570 N N . GLN A 1 198 ? -14.167 9.582 1.147 1.00 91.19 198 GLN A N 1
ATOM 1571 C CA . GLN A 1 198 ? -14.476 8.632 2.216 1.00 91.19 198 GLN A CA 1
ATOM 1572 C C . GLN A 1 198 ? -14.602 9.317 3.584 1.00 91.19 198 GLN A C 1
ATOM 1574 O O . GLN A 1 198 ? -15.478 8.943 4.361 1.00 91.19 198 GLN A O 1
ATOM 1579 N N . LEU A 1 199 ? -13.788 10.340 3.873 1.00 87.44 199 LEU A N 1
ATOM 1580 C CA . LEU A 1 199 ? -13.917 11.132 5.106 1.00 87.44 199 LEU A CA 1
ATOM 1581 C C . LEU A 1 199 ? -15.186 11.994 5.116 1.00 87.44 199 LEU A C 1
ATOM 1583 O O . LEU A 1 199 ? -15.837 12.108 6.156 1.00 87.44 199 LEU A O 1
ATOM 1587 N N . GLU A 1 200 ? -15.554 12.572 3.970 1.00 87.56 200 GLU A N 1
ATOM 1588 C CA . GLU A 1 200 ? -16.808 13.318 3.807 1.00 87.56 200 GLU A CA 1
ATOM 1589 C C . GLU A 1 200 ? -18.017 12.427 4.087 1.00 87.56 200 GLU A C 1
ATOM 1591 O O . GLU A 1 200 ? -18.867 12.772 4.907 1.00 87.56 200 GLU A O 1
ATOM 1596 N N . ARG A 1 201 ? -18.053 11.235 3.475 1.00 85.56 201 ARG A N 1
ATOM 1597 C CA . ARG A 1 201 ? -19.108 10.232 3.697 1.00 85.56 201 ARG A CA 1
ATOM 1598 C C . ARG A 1 201 ? -19.199 9.778 5.151 1.00 85.56 201 ARG A C 1
ATOM 1600 O O . ARG A 1 201 ? -20.290 9.471 5.622 1.00 85.56 201 ARG A O 1
ATOM 1607 N N . PHE A 1 202 ? -18.072 9.734 5.859 1.00 78.00 202 PHE A N 1
ATOM 1608 C CA . PHE A 1 202 ? -18.031 9.385 7.278 1.00 78.00 202 PHE A CA 1
ATOM 1609 C C . PHE A 1 202 ? -18.597 10.500 8.186 1.00 78.00 202 PHE A C 1
ATOM 1611 O O . PHE A 1 202 ? -18.803 10.277 9.376 1.00 78.00 202 PHE A O 1
ATOM 1618 N N . GLY A 1 203 ? -18.867 11.697 7.649 1.00 75.25 203 GLY A N 1
ATOM 1619 C CA . GLY A 1 203 ? -19.471 12.815 8.384 1.00 75.25 203 GLY A CA 1
ATOM 1620 C C . GLY A 1 203 ? -18.496 13.598 9.271 1.00 75.25 203 GLY A C 1
ATOM 1621 O O . GLY A 1 203 ? -18.912 14.422 10.089 1.00 75.25 203 GLY A O 1
ATOM 1622 N N . TRP A 1 204 ? -17.188 13.369 9.127 1.00 67.56 204 TRP A N 1
ATOM 1623 C CA . TRP A 1 204 ? -16.173 14.067 9.925 1.00 67.56 204 TRP A CA 1
ATOM 1624 C C . TRP A 1 204 ? -16.013 15.539 9.542 1.00 67.56 204 TRP A C 1
ATOM 1626 O O . TRP A 1 204 ? -15.679 16.351 10.396 1.00 67.56 204 TRP A O 1
ATOM 1636 N N . LEU A 1 205 ? -16.300 15.900 8.290 1.00 54.28 205 LEU A N 1
ATOM 1637 C CA . LEU A 1 205 ? -16.247 17.293 7.836 1.00 54.28 205 LEU A CA 1
ATOM 1638 C C . LEU A 1 205 ? -17.520 18.089 8.115 1.00 54.28 205 LEU A C 1
ATOM 1640 O O . LEU A 1 205 ? -17.458 19.306 8.191 1.00 54.28 205 LEU A O 1
ATOM 1644 N N . SER A 1 206 ? -18.663 17.429 8.295 1.00 54.88 206 SER A N 1
ATOM 1645 C CA . SER A 1 206 ? -19.909 18.087 8.710 1.00 54.88 206 SER A CA 1
ATOM 1646 C C . SER A 1 206 ? -19.969 18.369 10.218 1.00 54.88 206 SER A C 1
ATOM 1648 O O . SER A 1 206 ? -20.962 18.912 10.693 1.00 54.88 206 SER A O 1
ATOM 1650 N N . SER A 1 207 ? -18.934 17.964 10.963 1.00 51.06 207 SER A N 1
ATOM 1651 C CA . SER A 1 207 ? -18.824 18.104 12.423 1.00 51.06 207 SER A CA 1
ATOM 1652 C C . SER A 1 207 ? -17.675 19.036 12.859 1.00 51.06 207 SER A C 1
ATOM 1654 O O . SER A 1 207 ? -17.415 19.145 14.058 1.00 51.06 207 SER A O 1
ATOM 1656 N N . LEU A 1 208 ? -16.988 19.673 11.900 1.00 46.22 208 LEU A N 1
ATOM 1657 C CA . LEU A 1 208 ? -15.976 20.726 12.079 1.00 46.22 208 LEU A CA 1
ATOM 1658 C C . LEU A 1 208 ? -16.556 22.073 11.635 1.00 46.22 208 LEU A C 1
ATOM 1660 O O . LEU A 1 208 ? -16.198 23.087 12.274 1.00 46.22 208 LEU A O 1
#

Foldseek 3Di:
DD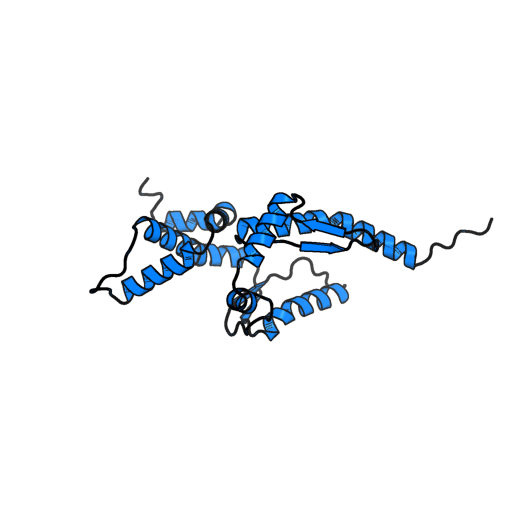DDDDDPVNVVLVVQQVVCVVCVVVVLVVQVCCCQQFVDLDKDWDQGSDNPDIDIPPPDVVSVVVSVVVLVPDDPVRCVVPPPPLAQPAAAADEDEDPPQDPPDVVSVVVVVVVVVVNVVSRHPYHYDDPLVVLLVCLQPVLVLLVLLVVVVVVVDDDDPPDDPVSVVSVVSVVVNVVTDPSNNVCNQPVRPCNVVVCVVVCVVVVD

Radius of gyration: 22.98 Å; chains: 1; bounding box: 64×41×74 Å

Sequence (208 aa):
MAPRVKSLADDHLKSKKSVFKQRFPGFKKKATELSVLCGNSVRFICYGPDEKDLHVWPENPKAMQQIVARFNAQSHLKRKKNGCDLKPKIGLSFVFDKVRIGMDDDRRRVRCDSFLHVFAREGCSMVEMSCAEHDWHAAGSQFITHTVGRVLEKLSLESTHVDTKGNETLLKLVENTSGDSFDLYCGLFLYNPNAMEQLERFGWLSSL

Organism: NCBI:txid1685480

pLDDT: mean 80.97, std 12.24, range [37.22, 96.0]

Secondary structure (DSSP, 8-state):
-------HHHHHHHHHHHHHHHHHHHHHHHHHHHHHTT-----EEEE-SSTT-EEEES--HHHHHHHHHHHHHS-HHHHHHHSSS----TT-EEEE--TT--TT-HHHHHHHHHHHHHHHHTT-EEEE--HHHHHHHHIIIIIHHHHHHHHHHHTT----TT--HHHHHHHHHHHHHHTS-HHHHHHHHHS-TTHHHHHHHTTSSTT-

InterPro domains:
  IPR002100 Transcription factor, MADS-box [PF00319] (15-52)
  IPR002100 Transcription factor, MADS-box [PS50066] (15-52)
  IPR033897 SRF-like, MADS-box [cd00266] (14-85)
  IPR036879 Transcription factor, MADS-box superfamily [G3DSA:3.40.1810.10] (13-89)
  IPR036879 Transcription factor, MADS-box superfamily [SSF55455] (14-85)
  IPR045011 Arogenate dehydrogenase 1/2 [PTHR43207] (91-203)
  IPR059064 TYRAAT2-like, C-terminal domain [PF26213] (151-202)